Protein AF-A0A2W6AZF6-F1 (afdb_monomer_lite)

Sequence (238 aa):
MKPQWSPRSLLVWETLLLGLILVTILIFSVPASPWYSPYFFNAANMLGMSGRVIAVGTMALPLTLIIIAGHIDLSVESMLALAAITFGTRWHGGMNIWVAALFTLVVGGVGGLFNGAIITRIRLPSLVVTLGTYALFRGLAFLVLGDASVDLLNAPSSFTNIGAGNIGSSPIPQYLLLFGALALAFGLVLHRTSFGRYIYAIGSNEEACRYSGVRVNRILITLFVVAGIMSALAGLLE

pLDDT: mean 90.3, std 9.89, range [44.41, 98.56]

Structure (mmCIF, N/CA/C/O backbone):
data_AF-A0A2W6AZF6-F1
#
_entry.id   AF-A0A2W6AZF6-F1
#
loop_
_atom_site.group_PDB
_atom_site.id
_atom_site.type_symbol
_atom_site.label_atom_id
_atom_site.label_alt_id
_atom_site.label_comp_id
_atom_site.label_asym_id
_atom_site.label_entity_id
_atom_site.label_seq_id
_atom_site.pdbx_PDB_ins_code
_atom_site.Cartn_x
_atom_site.Cartn_y
_atom_site.Cartn_z
_atom_site.occupancy
_atom_site.B_iso_or_equiv
_atom_site.auth_seq_id
_atom_site.auth_comp_id
_atom_site.auth_asym_id
_atom_site.auth_atom_id
_atom_site.pdbx_PDB_model_num
ATOM 1 N N . MET A 1 1 ? -8.778 42.396 4.370 1.00 44.97 1 MET A N 1
ATOM 2 C CA . MET A 1 1 ? -7.483 41.940 4.924 1.00 44.97 1 MET A CA 1
ATOM 3 C C . MET A 1 1 ? -6.455 41.964 3.799 1.00 44.97 1 MET A C 1
ATOM 5 O O . MET A 1 1 ? -6.657 41.263 2.819 1.00 44.97 1 MET A O 1
ATOM 9 N N . LYS A 1 2 ? -5.431 42.826 3.867 1.00 44.41 2 LYS A N 1
ATOM 10 C CA . LYS A 1 2 ? -4.331 42.837 2.882 1.00 44.41 2 LYS A CA 1
ATOM 11 C C . LYS A 1 2 ? -3.275 41.808 3.317 1.00 44.41 2 LYS A C 1
ATOM 13 O O . LYS A 1 2 ? -2.962 41.799 4.508 1.00 44.41 2 LYS A O 1
ATOM 18 N N . PRO A 1 3 ? -2.728 40.969 2.421 1.00 50.91 3 PRO A N 1
ATOM 19 C CA . PRO A 1 3 ? -1.657 40.048 2.783 1.00 50.91 3 PRO A CA 1
ATOM 20 C C . PRO A 1 3 ? -0.399 40.863 3.108 1.00 50.91 3 PRO A C 1
ATOM 22 O O . PRO A 1 3 ? 0.136 41.573 2.258 1.00 50.91 3 PRO A O 1
ATOM 25 N N . GLN A 1 4 ? 0.030 40.819 4.368 1.00 56.19 4 GLN A N 1
ATOM 26 C CA . GLN A 1 4 ? 1.260 41.459 4.826 1.00 56.19 4 GLN A CA 1
ATOM 27 C C . GLN A 1 4 ? 2.413 40.483 4.588 1.00 56.19 4 GLN A C 1
ATOM 29 O O . GLN A 1 4 ? 2.655 39.578 5.385 1.00 56.19 4 GLN A O 1
ATOM 34 N N . TRP A 1 5 ? 3.105 40.640 3.463 1.00 56.53 5 TRP A N 1
ATOM 35 C CA . TRP A 1 5 ? 4.318 39.888 3.155 1.00 56.53 5 TRP A CA 1
ATOM 36 C C . TRP A 1 5 ? 5.438 40.368 4.083 1.00 56.53 5 TRP A C 1
ATOM 38 O O . TRP A 1 5 ? 6.127 41.344 3.798 1.00 56.53 5 TRP A O 1
ATOM 48 N N . SER A 1 6 ? 5.583 39.728 5.244 1.00 61.88 6 SER A N 1
ATOM 49 C CA . SER A 1 6 ? 6.735 39.964 6.118 1.00 61.88 6 SER A CA 1
ATOM 50 C C . SER A 1 6 ? 7.967 39.229 5.559 1.00 61.88 6 SER A C 1
ATOM 52 O O . SER A 1 6 ? 7.811 38.135 5.010 1.00 61.88 6 SER A O 1
ATOM 54 N N . PRO A 1 7 ? 9.201 39.741 5.726 1.00 59.31 7 PRO A N 1
ATOM 55 C CA . PRO A 1 7 ? 10.429 39.061 5.282 1.00 59.31 7 PRO A CA 1
ATOM 56 C C . PRO A 1 7 ? 10.624 37.653 5.876 1.00 59.31 7 PRO A C 1
ATOM 58 O O . PRO A 1 7 ? 11.379 36.851 5.339 1.00 59.31 7 PRO A O 1
ATOM 61 N N . ARG A 1 8 ? 9.904 37.319 6.960 1.00 58.88 8 ARG A N 1
ATOM 62 C CA . ARG A 1 8 ? 9.867 35.975 7.562 1.00 58.88 8 ARG A CA 1
ATOM 63 C C . ARG A 1 8 ? 9.072 34.952 6.733 1.00 58.88 8 ARG A C 1
ATOM 65 O O . ARG A 1 8 ? 9.196 33.762 6.986 1.00 58.88 8 ARG A O 1
ATOM 72 N N . SER A 1 9 ? 8.300 35.389 5.733 1.00 58.66 9 SER A N 1
ATOM 73 C CA . SER A 1 9 ? 7.548 34.509 4.817 1.00 58.66 9 SER A CA 1
ATOM 74 C C . SER A 1 9 ? 8.434 33.735 3.826 1.00 58.66 9 SER A C 1
ATOM 76 O O . SER A 1 9 ? 8.033 32.686 3.330 1.00 58.66 9 SER A O 1
ATOM 78 N N . LEU A 1 10 ? 9.667 34.198 3.586 1.00 56.81 10 LEU A N 1
ATOM 79 C CA . LEU A 1 10 ? 10.664 33.504 2.755 1.00 56.81 10 LEU A CA 1
ATOM 80 C C . LEU A 1 10 ? 11.466 32.433 3.523 1.00 56.81 10 LEU A C 1
ATOM 82 O O . LEU A 1 10 ? 12.254 31.712 2.924 1.00 56.81 10 LEU A O 1
ATOM 86 N N . LEU A 1 11 ? 11.27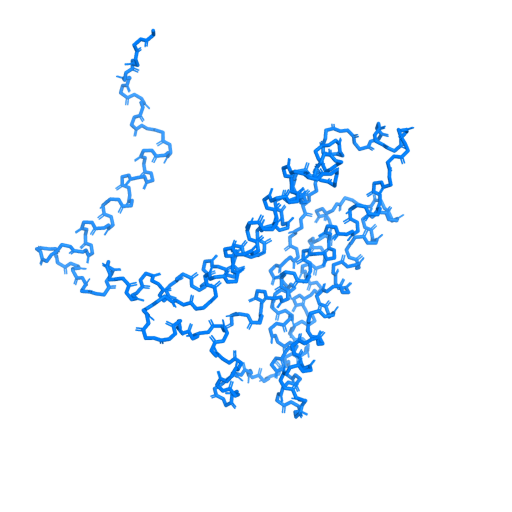1 32.332 4.843 1.00 64.94 11 LEU A N 1
ATOM 87 C CA . LEU A 1 11 ? 11.906 31.349 5.736 1.00 64.94 11 LEU A CA 1
ATOM 88 C C . LEU A 1 11 ? 10.926 30.245 6.167 1.00 64.94 11 LEU A C 1
ATOM 90 O O . LEU A 1 11 ? 11.147 29.556 7.161 1.00 64.94 11 LEU A O 1
ATOM 94 N N . VAL A 1 12 ? 9.821 30.093 5.440 1.00 79.06 12 VAL A N 1
ATOM 95 C CA . VAL A 1 12 ? 8.894 28.978 5.627 1.00 79.06 12 VAL A CA 1
ATOM 96 C C . VAL A 1 12 ? 9.448 27.790 4.844 1.00 79.06 12 VAL A C 1
ATOM 98 O O . VAL A 1 12 ? 9.939 27.948 3.729 1.00 79.06 12 VAL A O 1
ATOM 101 N N . TRP A 1 13 ? 9.378 26.586 5.410 1.00 78.38 13 TRP A N 1
ATOM 102 C CA . TRP A 1 13 ? 9.869 25.364 4.759 1.00 78.38 13 TRP A CA 1
ATOM 103 C C . TRP A 1 13 ? 9.357 25.201 3.318 1.00 78.38 13 TRP A C 1
ATOM 105 O O . TRP A 1 13 ? 10.090 24.750 2.446 1.00 78.38 13 TRP A O 1
ATOM 115 N N . GLU A 1 14 ? 8.134 25.649 3.047 1.00 85.19 14 GLU A N 1
ATOM 116 C CA . GLU A 1 14 ? 7.505 25.647 1.724 1.00 85.19 14 GLU A CA 1
ATOM 117 C C . GLU A 1 14 ? 8.246 26.529 0.709 1.00 85.19 14 GLU A C 1
ATOM 119 O O . GLU A 1 14 ? 8.505 26.094 -0.412 1.00 85.19 14 GLU A O 1
ATOM 124 N N . THR A 1 15 ? 8.633 27.752 1.089 1.00 85.81 15 THR A N 1
ATOM 125 C CA . THR A 1 15 ? 9.352 28.670 0.192 1.00 85.81 15 THR A CA 1
ATOM 126 C C . THR A 1 15 ? 10.783 28.204 -0.055 1.00 85.81 15 THR A C 1
ATOM 128 O O . THR A 1 15 ? 11.271 28.326 -1.179 1.00 85.81 15 THR A O 1
ATOM 131 N N . LEU A 1 16 ? 11.417 27.571 0.937 1.00 88.00 16 LEU A N 1
ATOM 132 C CA . LEU A 1 16 ? 12.716 26.912 0.769 1.00 88.00 16 LEU A CA 1
ATOM 133 C C . LEU A 1 16 ? 12.639 25.706 -0.177 1.00 88.00 16 LEU A C 1
ATOM 135 O O . LEU A 1 16 ? 13.493 25.572 -1.050 1.00 88.00 16 LEU A O 1
ATOM 139 N N . LEU A 1 17 ? 11.614 24.856 -0.053 1.00 89.12 17 LEU A N 1
ATOM 140 C CA . LEU A 1 17 ? 11.419 23.701 -0.938 1.00 89.12 17 LEU A CA 1
ATOM 141 C C . LEU A 1 17 ? 11.127 24.130 -2.378 1.00 89.12 17 LEU A C 1
ATOM 143 O O . LEU A 1 17 ? 11.725 23.594 -3.309 1.00 89.12 17 LEU A O 1
ATOM 147 N N . LEU A 1 18 ? 10.259 25.126 -2.570 1.00 89.81 18 LEU A N 1
ATOM 148 C CA . LEU A 1 18 ? 9.984 25.688 -3.894 1.00 89.81 18 LEU A CA 1
ATOM 149 C C . LEU A 1 18 ? 11.237 26.326 -4.501 1.00 89.81 18 LEU A C 1
ATOM 151 O O . LEU A 1 18 ? 11.518 26.117 -5.681 1.00 89.81 18 LEU A O 1
ATOM 155 N N . GLY A 1 19 ? 12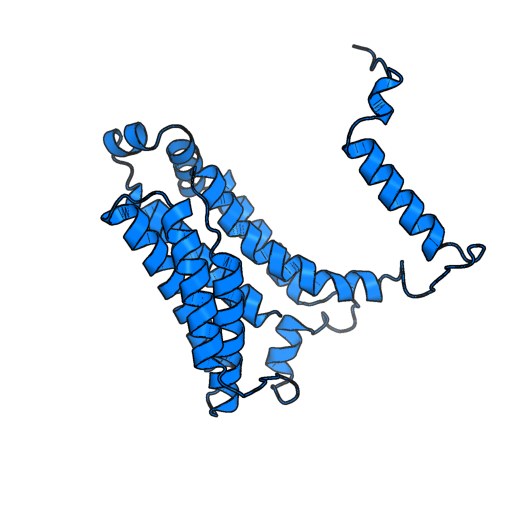.018 27.048 -3.693 1.00 91.62 19 GLY A N 1
ATOM 156 C CA . GLY A 1 19 ? 13.307 27.599 -4.102 1.00 91.62 19 GLY A CA 1
ATOM 157 C C . GLY A 1 19 ? 14.296 26.511 -4.521 1.00 91.62 19 GLY A C 1
ATOM 158 O O . GLY A 1 19 ? 14.899 26.613 -5.585 1.00 91.62 19 GLY A O 1
ATOM 159 N N . LEU A 1 20 ? 14.415 25.434 -3.740 1.00 90.88 20 LEU A N 1
ATOM 160 C CA . LEU A 1 20 ? 15.288 24.299 -4.047 1.00 90.88 20 LEU A CA 1
ATOM 161 C C . LEU A 1 20 ? 14.878 23.590 -5.345 1.00 90.88 20 LEU A C 1
ATOM 163 O O . LEU A 1 20 ? 15.734 23.288 -6.179 1.00 90.88 20 LEU A O 1
ATOM 167 N N . ILE A 1 21 ? 13.578 23.351 -5.540 1.00 90.88 21 ILE A N 1
ATOM 168 C CA . ILE A 1 21 ? 13.036 22.766 -6.774 1.00 90.88 21 ILE A CA 1
ATOM 169 C C . ILE A 1 21 ? 13.371 23.663 -7.967 1.00 90.88 21 ILE A C 1
ATOM 171 O O . ILE A 1 21 ? 13.899 23.177 -8.966 1.00 90.88 21 ILE A O 1
ATOM 175 N N . LEU A 1 22 ? 13.129 24.972 -7.851 1.00 91.50 22 LEU A N 1
ATOM 176 C CA . LEU A 1 22 ? 13.423 25.932 -8.913 1.00 91.50 22 LEU A CA 1
ATOM 177 C C . LEU A 1 22 ? 14.918 25.952 -9.252 1.00 91.50 22 LEU A C 1
ATOM 179 O O . LEU A 1 22 ? 15.279 25.875 -10.424 1.00 91.50 22 LEU A O 1
ATOM 183 N N . VAL A 1 23 ? 15.787 26.003 -8.240 1.00 92.75 23 VAL A N 1
ATOM 184 C CA . VAL A 1 23 ? 17.246 25.973 -8.415 1.00 92.75 23 VAL A CA 1
ATOM 185 C C . VAL A 1 23 ? 17.681 24.689 -9.115 1.00 92.75 23 VAL A C 1
ATOM 187 O O . VAL A 1 23 ? 18.482 24.743 -10.044 1.00 92.75 23 VAL A O 1
ATOM 190 N N . THR A 1 24 ? 17.110 23.547 -8.737 1.00 90.56 24 THR A N 1
ATOM 191 C CA . THR A 1 24 ? 17.428 22.256 -9.356 1.00 90.56 24 THR A CA 1
ATOM 192 C C . THR A 1 24 ? 16.994 22.243 -10.826 1.00 90.56 24 THR A C 1
ATOM 194 O O . THR A 1 24 ? 17.780 21.884 -11.700 1.00 90.56 24 THR A O 1
ATOM 197 N N . ILE A 1 25 ? 15.788 22.724 -11.139 1.00 90.12 25 ILE A N 1
ATOM 198 C CA . ILE A 1 25 ? 15.320 22.844 -12.528 1.00 90.12 25 ILE A CA 1
ATOM 199 C C . ILE A 1 25 ? 16.243 23.761 -13.338 1.00 90.12 25 ILE A C 1
ATOM 201 O O . ILE A 1 25 ? 16.638 23.392 -14.444 1.00 90.12 25 ILE A O 1
ATOM 205 N N . LEU A 1 26 ? 16.634 24.917 -12.798 1.00 90.94 26 LEU A N 1
ATOM 206 C CA . LEU A 1 26 ? 17.510 25.862 -13.493 1.00 90.94 26 LEU A CA 1
ATOM 207 C C . LEU A 1 26 ? 18.909 25.282 -13.745 1.00 90.94 26 LEU A C 1
ATOM 209 O O . LEU A 1 26 ? 19.430 25.416 -14.850 1.00 90.94 26 LEU A O 1
ATOM 213 N N . ILE A 1 27 ? 19.501 24.602 -12.760 1.00 93.62 27 ILE A N 1
ATOM 214 C CA . ILE A 1 27 ? 20.843 24.016 -12.882 1.00 93.62 27 ILE A CA 1
ATOM 215 C C . ILE A 1 27 ? 20.867 22.885 -13.913 1.00 93.62 27 ILE A C 1
ATOM 217 O O . ILE A 1 27 ? 21.813 22.805 -14.692 1.00 93.62 27 ILE A O 1
ATOM 221 N N . PHE A 1 28 ? 19.858 22.015 -13.946 1.00 91.31 28 PHE A N 1
ATOM 222 C CA . PHE A 1 28 ? 19.918 20.809 -14.778 1.00 91.31 28 PHE A CA 1
ATOM 223 C C . PHE A 1 28 ? 19.202 20.933 -16.133 1.00 91.31 28 PHE A C 1
ATOM 225 O O . PHE A 1 28 ? 19.480 20.137 -17.028 1.00 91.31 28 PHE A O 1
ATOM 232 N N . SER A 1 29 ? 18.328 21.930 -16.326 1.00 88.88 29 SER A N 1
ATOM 233 C CA . SER A 1 29 ? 17.508 22.060 -17.553 1.00 88.88 29 SER A CA 1
ATOM 234 C C . SER A 1 29 ? 17.926 23.201 -18.479 1.00 88.88 29 SER A C 1
ATOM 236 O O . SER A 1 29 ? 17.490 23.234 -19.627 1.00 88.88 29 SER A O 1
ATOM 238 N N . VAL A 1 30 ? 18.734 24.157 -18.009 1.00 90.44 30 VAL A N 1
ATOM 239 C CA . VAL A 1 30 ? 19.128 25.329 -18.808 1.00 90.44 30 VAL A CA 1
ATOM 240 C C . VAL A 1 30 ? 20.408 25.019 -19.594 1.00 90.44 30 VAL A C 1
ATOM 242 O O . VAL A 1 30 ? 21.418 24.724 -18.961 1.00 90.44 30 VAL A O 1
ATOM 245 N N . PRO A 1 31 ? 20.429 25.155 -20.938 1.00 89.12 31 PRO A N 1
ATOM 246 C CA . PRO A 1 31 ? 21.604 24.831 -21.762 1.00 89.12 31 PRO A CA 1
ATOM 247 C C . PRO A 1 31 ? 22.882 25.605 -21.412 1.00 89.12 31 PRO A C 1
ATOM 249 O O . PRO A 1 31 ? 23.980 25.138 -21.688 1.00 89.12 31 PRO A O 1
ATOM 252 N N . ALA A 1 32 ? 22.745 26.788 -20.806 1.00 88.31 32 ALA A N 1
ATOM 253 C CA . ALA A 1 32 ? 23.867 27.607 -20.348 1.00 88.31 32 ALA A CA 1
ATOM 254 C C . ALA A 1 32 ? 24.511 27.103 -19.039 1.00 88.31 32 ALA A C 1
ATOM 256 O O . ALA A 1 32 ? 25.547 27.624 -18.629 1.00 88.31 32 ALA A O 1
ATOM 257 N N . SER A 1 33 ? 23.901 26.128 -18.357 1.00 88.38 33 SER A N 1
ATOM 258 C CA . SER A 1 33 ? 24.441 25.555 -17.126 1.00 88.38 33 SER A CA 1
ATOM 259 C C . SER A 1 33 ? 25.527 24.510 -17.422 1.00 88.38 33 SER A C 1
ATOM 261 O O . SER A 1 33 ? 25.320 23.653 -18.283 1.00 88.38 33 SER A O 1
ATOM 263 N N . PRO A 1 34 ? 26.639 24.478 -16.659 1.00 86.88 34 PRO A N 1
ATOM 264 C CA . PRO A 1 34 ? 27.659 23.427 -16.764 1.00 86.88 34 PRO A CA 1
ATOM 265 C C . PRO A 1 34 ? 27.132 22.008 -16.498 1.00 86.88 34 PRO A C 1
ATOM 267 O O . PRO A 1 34 ? 27.764 21.033 -16.893 1.00 86.88 34 PRO A O 1
ATOM 270 N N . TRP A 1 35 ? 25.986 21.893 -15.821 1.00 91.19 35 TRP A N 1
ATOM 271 C CA . TRP A 1 35 ? 25.357 20.630 -15.416 1.00 91.19 35 TRP A CA 1
ATOM 272 C C . TRP A 1 35 ? 24.122 20.288 -16.258 1.00 91.19 35 TRP A C 1
ATOM 274 O O . TRP A 1 35 ? 23.299 19.466 -15.853 1.00 91.19 35 TRP A O 1
ATOM 284 N N . TYR A 1 36 ? 23.963 20.945 -17.410 1.00 91.12 36 TYR A N 1
ATOM 285 C CA . TYR A 1 36 ? 22.832 20.735 -18.303 1.00 91.12 36 TYR A CA 1
ATOM 286 C C . TYR A 1 36 ? 22.711 19.269 -18.739 1.00 91.12 36 TYR A C 1
ATOM 288 O O . TYR A 1 36 ? 23.655 18.675 -19.262 1.00 91.12 36 TYR A O 1
ATOM 296 N N . SER A 1 37 ? 21.513 18.705 -18.580 1.00 89.44 37 SER A N 1
ATOM 297 C CA . SER A 1 37 ? 21.156 17.391 -19.102 1.00 89.44 37 SER A CA 1
ATOM 298 C C . SER A 1 37 ? 19.867 17.483 -19.924 1.00 89.44 37 SER A C 1
ATOM 300 O O . SER A 1 37 ? 18.808 17.778 -19.361 1.00 89.44 37 SER A O 1
ATOM 302 N N . PRO A 1 38 ? 19.898 17.143 -21.230 1.00 85.44 38 PRO A N 1
ATOM 303 C CA . PRO A 1 38 ? 18.701 17.092 -22.077 1.00 85.44 38 PRO A CA 1
ATOM 304 C C . PRO A 1 38 ? 17.615 16.130 -21.569 1.00 85.44 38 PRO A C 1
ATOM 306 O O . PRO A 1 38 ? 16.459 16.216 -21.983 1.00 85.44 38 PRO A O 1
ATOM 309 N N . TYR A 1 39 ? 17.985 15.196 -20.688 1.00 86.12 39 TYR A N 1
ATOM 310 C CA . TYR A 1 39 ? 17.094 14.180 -20.138 1.00 86.12 39 TYR A CA 1
ATOM 311 C C . TYR A 1 39 ? 16.447 14.597 -18.812 1.00 86.12 39 TYR A C 1
ATOM 313 O O . TYR A 1 39 ? 15.469 13.973 -18.414 1.00 86.12 39 TYR A O 1
ATOM 321 N N . PHE A 1 40 ? 16.946 15.637 -18.128 1.00 87.50 40 PHE A N 1
ATOM 322 C CA . PHE A 1 40 ? 16.479 15.995 -16.783 1.00 87.50 40 PHE A CA 1
ATOM 323 C C . PHE A 1 40 ? 14.999 16.411 -16.776 1.00 87.50 40 PHE A C 1
ATOM 325 O O . PHE A 1 40 ? 14.165 15.696 -16.221 1.00 87.50 40 PHE A O 1
ATOM 332 N N . PHE A 1 41 ? 14.653 17.513 -17.453 1.00 85.88 41 PHE A N 1
ATOM 333 C CA . PHE A 1 41 ? 13.276 18.020 -17.554 1.00 85.88 41 PHE A CA 1
ATOM 334 C C . PHE A 1 41 ? 12.594 17.569 -18.852 1.00 85.88 41 PHE A C 1
ATOM 336 O O . PHE A 1 41 ? 11.946 18.340 -19.559 1.00 85.88 41 PHE A O 1
ATOM 343 N N . ASN A 1 42 ? 12.790 16.298 -19.197 1.00 87.94 42 ASN A N 1
ATOM 344 C CA . ASN A 1 42 ? 12.195 15.671 -20.366 1.00 87.94 42 ASN A CA 1
ATOM 345 C C . ASN A 1 42 ? 10.896 14.950 -19.976 1.00 87.94 42 ASN A C 1
ATOM 347 O O . ASN A 1 42 ? 10.876 14.203 -18.999 1.00 87.94 42 ASN A O 1
ATOM 351 N N . ALA A 1 43 ? 9.824 15.123 -20.756 1.00 84.75 43 ALA A N 1
ATOM 352 C CA . ALA A 1 43 ? 8.530 14.499 -20.474 1.00 84.75 43 ALA A CA 1
ATOM 353 C C . ALA A 1 43 ? 8.606 12.964 -20.383 1.00 84.75 43 ALA A C 1
ATOM 355 O O . ALA A 1 43 ? 7.995 12.385 -19.492 1.00 84.75 43 ALA A O 1
ATOM 356 N N . ALA A 1 44 ? 9.391 12.304 -21.240 1.00 81.94 44 ALA A N 1
ATOM 357 C CA . ALA A 1 44 ? 9.577 10.854 -21.187 1.00 81.94 44 ALA A CA 1
ATOM 358 C C . ALA A 1 44 ? 10.331 10.419 -19.920 1.00 81.94 44 ALA A C 1
ATOM 360 O O . ALA A 1 44 ? 9.986 9.401 -19.329 1.00 81.94 44 ALA A O 1
ATOM 361 N N . ASN A 1 45 ? 11.305 11.211 -19.458 1.00 84.56 45 ASN A N 1
ATOM 362 C CA . ASN A 1 45 ? 11.999 10.950 -18.195 1.00 84.56 45 ASN A CA 1
ATOM 363 C C . ASN A 1 45 ? 11.072 11.159 -16.986 1.00 84.56 45 ASN A C 1
ATOM 365 O O . ASN A 1 45 ? 11.018 10.312 -16.101 1.00 84.56 45 ASN A O 1
ATOM 369 N N . MET A 1 46 ? 10.288 12.242 -16.968 1.00 86.19 46 MET A N 1
ATOM 370 C CA . MET A 1 46 ? 9.316 12.517 -15.899 1.00 86.19 46 MET A CA 1
ATOM 371 C C . MET A 1 46 ? 8.235 11.439 -15.816 1.00 86.19 46 MET A C 1
ATOM 373 O O . MET A 1 46 ? 7.922 10.953 -14.730 1.00 86.19 46 MET A O 1
ATOM 377 N N . LEU A 1 47 ? 7.698 11.032 -16.967 1.00 85.38 47 LEU A N 1
ATOM 378 C CA . LEU A 1 47 ? 6.718 9.957 -17.045 1.00 85.38 47 LEU A CA 1
ATOM 379 C C . LEU A 1 47 ? 7.351 8.613 -16.672 1.00 85.38 47 LEU A C 1
ATOM 381 O O . LEU A 1 47 ? 6.759 7.890 -15.883 1.00 85.38 47 LEU A O 1
ATOM 385 N N . GLY A 1 48 ? 8.572 8.307 -17.112 1.00 79.56 48 GLY A N 1
ATOM 386 C CA . GLY A 1 48 ? 9.280 7.084 -16.716 1.00 79.56 48 GLY A CA 1
ATOM 387 C C . GLY A 1 48 ? 9.577 7.011 -15.213 1.00 79.56 48 GLY A C 1
ATOM 388 O O . GLY A 1 48 ? 9.374 5.972 -14.589 1.00 79.56 48 GLY A O 1
ATOM 389 N N . MET A 1 49 ? 9.987 8.125 -14.599 1.00 82.69 49 MET A N 1
ATOM 390 C CA . MET A 1 49 ? 10.236 8.209 -13.154 1.00 82.69 49 MET A CA 1
ATOM 391 C C . MET A 1 49 ? 8.959 8.113 -12.311 1.00 82.69 49 MET A C 1
ATOM 393 O O . MET A 1 49 ? 9.031 7.746 -11.135 1.00 82.69 49 MET A O 1
ATOM 397 N N . SER A 1 50 ? 7.794 8.413 -12.892 1.00 83.88 50 SER A N 1
ATOM 398 C CA . SER A 1 50 ? 6.522 8.392 -12.167 1.00 83.88 50 SER A CA 1
ATOM 399 C C . SER A 1 50 ? 6.130 6.997 -11.663 1.00 83.88 50 SER A C 1
ATOM 401 O O . SER A 1 50 ? 5.431 6.911 -10.657 1.00 83.88 50 SER A O 1
ATOM 403 N N . GLY A 1 51 ? 6.651 5.916 -12.259 1.00 79.56 51 GLY A N 1
ATOM 404 C CA . GLY A 1 51 ? 6.377 4.537 -11.831 1.00 79.56 51 GLY A CA 1
ATOM 405 C C . GLY A 1 51 ? 6.712 4.281 -10.359 1.00 79.56 51 GLY A C 1
ATOM 406 O O . GLY A 1 51 ? 5.846 3.862 -9.593 1.00 79.56 51 GLY A O 1
ATOM 407 N N . ARG A 1 52 ? 7.921 4.665 -9.922 1.00 80.25 52 ARG A N 1
ATOM 408 C CA . ARG A 1 52 ? 8.352 4.529 -8.514 1.00 80.25 52 ARG A CA 1
ATOM 409 C C . ARG A 1 52 ? 7.484 5.353 -7.564 1.00 80.25 52 ARG A C 1
ATOM 411 O O . ARG A 1 52 ? 7.124 4.917 -6.474 1.00 80.25 52 ARG A O 1
ATOM 418 N N . VAL A 1 53 ? 7.120 6.564 -7.989 1.00 86.88 53 VAL A N 1
ATOM 419 C CA . VAL A 1 53 ? 6.253 7.457 -7.205 1.00 86.88 53 VAL A CA 1
ATOM 420 C C . VAL A 1 53 ? 4.855 6.858 -7.058 1.00 86.88 53 VAL A C 1
ATOM 422 O O . VAL A 1 53 ? 4.228 7.002 -6.011 1.00 86.88 53 VAL A O 1
ATOM 425 N N . ILE A 1 54 ? 4.369 6.153 -8.075 1.00 88.56 54 ILE A N 1
ATOM 426 C CA . ILE A 1 54 ? 3.032 5.561 -8.094 1.00 88.56 54 ILE A CA 1
ATOM 427 C C . ILE A 1 54 ? 2.950 4.278 -7.278 1.00 88.56 54 ILE A C 1
ATOM 429 O O . ILE A 1 54 ? 1.917 4.062 -6.645 1.00 88.56 54 ILE A O 1
ATOM 433 N N . ALA A 1 55 ? 4.010 3.474 -7.200 1.00 88.44 55 ALA A N 1
ATOM 434 C CA . ALA A 1 55 ? 4.062 2.359 -6.254 1.00 88.44 55 ALA A CA 1
ATOM 435 C C . ALA A 1 55 ? 3.881 2.864 -4.810 1.00 88.44 55 ALA A C 1
ATOM 437 O O . ALA A 1 55 ? 2.990 2.412 -4.083 1.00 88.44 55 ALA A O 1
ATOM 438 N N . VAL A 1 56 ? 4.637 3.903 -4.433 1.00 92.19 56 VAL A N 1
ATOM 439 C CA . VAL A 1 56 ? 4.497 4.574 -3.130 1.00 92.19 56 VAL A CA 1
ATOM 440 C C . VAL A 1 56 ? 3.109 5.203 -2.970 1.00 92.19 56 VAL A C 1
ATOM 442 O O . VAL A 1 56 ? 2.460 5.024 -1.939 1.00 92.19 56 VAL A O 1
ATOM 445 N N . GLY A 1 57 ? 2.612 5.893 -3.997 1.00 94.06 57 GLY A N 1
ATOM 446 C CA . GLY A 1 57 ? 1.287 6.513 -3.999 1.00 94.06 57 GLY A CA 1
ATOM 447 C C . GLY A 1 57 ? 0.157 5.502 -3.801 1.00 94.06 57 GLY A C 1
ATOM 448 O O . GLY A 1 57 ? -0.774 5.761 -3.041 1.00 94.06 57 GLY A O 1
ATOM 449 N N . THR A 1 58 ? 0.248 4.331 -4.432 1.00 94.94 58 THR A N 1
ATOM 450 C CA . THR A 1 58 ? -0.753 3.256 -4.339 1.00 94.94 58 THR A CA 1
ATOM 451 C C . THR A 1 58 ? -0.855 2.722 -2.914 1.00 94.94 58 THR A C 1
ATOM 453 O O . THR A 1 58 ? -1.962 2.533 -2.411 1.00 94.94 58 THR A O 1
ATOM 456 N N . MET A 1 59 ? 0.277 2.559 -2.223 1.00 95.69 59 MET A N 1
ATOM 457 C CA . MET A 1 59 ? 0.296 2.205 -0.798 1.00 95.69 59 MET A CA 1
ATOM 458 C C . MET A 1 59 ? -0.211 3.342 0.097 1.00 95.69 59 MET A C 1
ATOM 460 O O . MET A 1 59 ? -0.867 3.090 1.108 1.00 95.69 59 MET A O 1
ATOM 464 N N . ALA A 1 60 ? 0.049 4.598 -0.272 1.00 96.50 60 ALA A N 1
ATOM 465 C CA . ALA A 1 60 ? -0.378 5.761 0.502 1.00 96.50 60 ALA A CA 1
ATOM 466 C C . ALA A 1 60 ? -1.908 5.948 0.529 1.00 96.50 60 ALA A C 1
ATOM 468 O O . ALA A 1 60 ? -2.437 6.490 1.504 1.00 96.50 60 ALA A O 1
ATOM 469 N N . LEU A 1 61 ? -2.638 5.481 -0.493 1.00 97.38 61 LEU A N 1
ATOM 470 C CA . LEU A 1 61 ? -4.104 5.573 -0.557 1.00 97.38 61 LEU A CA 1
ATOM 471 C C . LEU A 1 61 ? -4.799 4.926 0.662 1.00 97.38 61 LEU A C 1
ATOM 473 O O . LEU A 1 61 ? -5.499 5.637 1.391 1.00 97.38 61 LEU A O 1
ATOM 477 N N . PRO A 1 62 ? -4.614 3.624 0.958 1.00 97.50 62 PRO A N 1
ATOM 478 C CA . PRO A 1 62 ? -5.165 3.024 2.170 1.00 97.50 62 PRO A CA 1
ATOM 479 C C . PRO A 1 62 ? -4.470 3.501 3.445 1.00 97.50 62 PRO A C 1
ATOM 481 O O . PRO A 1 62 ? -5.138 3.615 4.473 1.00 97.50 62 PRO A O 1
ATOM 484 N N . LEU A 1 63 ? -3.175 3.836 3.396 1.00 97.44 63 LEU A N 1
ATOM 485 C CA . LEU A 1 63 ? -2.456 4.362 4.560 1.00 97.44 63 LEU A CA 1
ATOM 486 C C . LEU A 1 63 ? -3.099 5.654 5.081 1.00 97.44 63 LEU A C 1
ATOM 488 O O . LEU A 1 63 ? -3.247 5.836 6.285 1.00 97.44 63 LEU A O 1
ATOM 492 N N . THR A 1 64 ? -3.563 6.515 4.173 1.00 97.44 64 THR A N 1
ATOM 493 C CA . THR A 1 64 ? -4.296 7.740 4.514 1.00 97.44 64 THR A CA 1
ATOM 494 C C . THR A 1 64 ? -5.551 7.418 5.325 1.00 97.44 64 THR A C 1
ATOM 496 O O . THR A 1 64 ? -5.806 8.048 6.347 1.00 97.44 64 THR A O 1
ATOM 499 N N . LEU A 1 65 ? -6.315 6.400 4.920 1.00 97.88 65 LEU A N 1
ATOM 500 C CA . LEU A 1 65 ? -7.509 5.968 5.652 1.00 97.88 65 LEU A CA 1
ATOM 501 C C . LEU A 1 65 ? -7.167 5.417 7.042 1.00 97.88 65 LEU A C 1
ATOM 503 O O . LEU A 1 65 ? -7.874 5.715 8.002 1.00 97.88 65 LEU A O 1
ATOM 507 N N . ILE A 1 66 ? -6.086 4.639 7.153 1.00 97.94 66 ILE A N 1
ATOM 508 C CA . ILE A 1 66 ? -5.588 4.093 8.426 1.00 97.94 66 ILE A CA 1
ATOM 509 C C . ILE A 1 66 ? -5.193 5.227 9.383 1.00 97.94 66 ILE A C 1
ATOM 511 O O . ILE A 1 66 ? -5.603 5.210 10.545 1.00 97.94 66 ILE A O 1
ATOM 515 N N . ILE A 1 67 ? -4.485 6.242 8.880 1.00 97.75 67 ILE A N 1
ATOM 516 C CA . ILE A 1 67 ? -4.069 7.418 9.656 1.00 97.75 67 ILE A CA 1
ATOM 517 C C . ILE A 1 67 ? -5.279 8.231 10.114 1.00 97.75 67 ILE A C 1
ATOM 519 O O . ILE A 1 67 ? -5.346 8.614 11.281 1.00 97.75 67 ILE A O 1
ATOM 523 N N . ILE A 1 68 ? -6.268 8.451 9.241 1.00 97.75 68 ILE A N 1
ATOM 524 C CA . ILE A 1 68 ? -7.510 9.140 9.625 1.00 97.75 68 ILE A CA 1
ATOM 525 C C . ILE A 1 68 ? -8.231 8.372 10.739 1.00 97.75 68 ILE A C 1
ATOM 527 O O . ILE A 1 68 ? -8.782 8.998 11.635 1.00 97.75 68 ILE A O 1
ATOM 531 N N . ALA A 1 69 ? -8.192 7.036 10.727 1.00 97.25 69 ALA A N 1
ATOM 532 C CA . ALA A 1 69 ? -8.741 6.194 11.793 1.00 97.25 69 ALA A CA 1
ATOM 533 C C . ALA A 1 69 ? -7.889 6.171 13.084 1.00 97.25 69 ALA A C 1
ATOM 535 O O . ALA A 1 69 ? -8.194 5.400 13.993 1.00 97.25 69 ALA A O 1
ATOM 536 N N . GLY A 1 70 ? -6.821 6.968 13.184 1.00 96.25 70 GLY A N 1
ATOM 537 C CA . GLY A 1 70 ? -5.961 7.051 14.371 1.00 96.25 70 GLY A CA 1
ATOM 538 C C . GLY A 1 70 ? -4.952 5.907 14.508 1.00 96.25 70 GLY A C 1
ATOM 539 O O . GLY A 1 70 ? -4.455 5.656 15.602 1.00 96.25 70 GLY A O 1
ATOM 540 N N . HIS A 1 71 ? -4.666 5.191 13.420 1.00 97.06 71 HIS A N 1
ATOM 541 C CA . HIS A 1 71 ? -3.763 4.043 13.401 1.00 97.06 71 HIS A CA 1
ATOM 542 C C . HIS A 1 71 ? -2.579 4.292 12.451 1.00 97.06 71 HIS A C 1
ATOM 544 O O . HIS A 1 71 ? -2.591 5.199 11.624 1.00 97.06 71 HIS A O 1
ATOM 550 N N . ILE A 1 72 ? -1.532 3.478 12.569 1.00 96.44 72 ILE A N 1
ATOM 551 C CA . ILE A 1 72 ? -0.338 3.509 11.707 1.00 96.44 72 ILE A CA 1
ATOM 552 C C . ILE A 1 72 ? -0.023 2.088 11.240 1.00 96.44 72 ILE A C 1
ATOM 554 O O . ILE A 1 72 ? -0.110 1.157 12.048 1.00 96.44 72 ILE A O 1
ATOM 558 N N . ASP A 1 73 ? 0.369 1.948 9.969 1.00 97.19 73 ASP A N 1
ATOM 559 C CA . ASP A 1 73 ? 0.895 0.710 9.388 1.00 97.19 73 ASP A CA 1
ATOM 560 C C . ASP A 1 73 ? 2.279 0.915 8.761 1.00 97.19 73 ASP A C 1
ATOM 562 O O . ASP A 1 73 ? 2.407 1.440 7.658 1.00 97.19 73 ASP A O 1
ATOM 566 N N . LEU A 1 74 ? 3.327 0.489 9.467 1.00 95.19 74 LEU A N 1
ATOM 567 C CA . LEU A 1 74 ? 4.703 0.517 8.954 1.00 95.19 74 LEU A CA 1
ATOM 568 C C . LEU A 1 74 ? 5.036 -0.678 8.051 1.00 95.19 74 LEU A C 1
ATOM 570 O O . LEU A 1 74 ? 6.039 -0.661 7.341 1.00 95.19 74 LEU A O 1
ATOM 574 N N . SER A 1 75 ? 4.215 -1.727 8.063 1.00 96.62 75 SER A N 1
ATOM 575 C CA . SER A 1 75 ? 4.531 -2.993 7.400 1.00 96.62 75 SER A CA 1
ATOM 576 C C . SER A 1 75 ? 4.279 -2.982 5.890 1.00 96.62 75 SER A C 1
ATOM 578 O O . SER A 1 75 ? 4.719 -3.897 5.194 1.00 96.62 75 SER A O 1
ATOM 580 N N . VAL A 1 76 ? 3.632 -1.938 5.362 1.00 96.31 76 VAL A N 1
ATOM 581 C CA . VAL A 1 76 ? 3.261 -1.811 3.942 1.00 96.31 76 VAL A CA 1
ATOM 582 C C . VAL A 1 76 ? 4.442 -1.963 2.977 1.00 96.31 76 VAL A C 1
ATOM 584 O O . VAL A 1 76 ? 4.282 -2.593 1.935 1.00 96.31 76 VAL A O 1
ATOM 587 N N . GLU A 1 77 ? 5.631 -1.462 3.331 1.00 94.56 77 GLU A N 1
ATOM 588 C CA . GLU A 1 77 ? 6.837 -1.593 2.495 1.00 94.56 77 GLU A CA 1
ATOM 589 C C . GLU A 1 77 ? 7.376 -3.026 2.517 1.00 94.56 77 GLU A C 1
ATOM 591 O O . GLU A 1 77 ? 7.621 -3.627 1.475 1.00 94.56 77 GLU A O 1
ATOM 596 N N . SER A 1 78 ? 7.476 -3.625 3.704 1.00 96.25 78 SER A N 1
ATOM 597 C CA . SER A 1 78 ? 7.913 -5.016 3.831 1.00 96.25 78 SER A CA 1
ATOM 598 C C . SER A 1 78 ? 6.937 -6.001 3.172 1.00 96.25 78 SER A C 1
ATOM 600 O O . SER A 1 78 ? 7.361 -7.034 2.656 1.00 96.25 78 SER A O 1
ATOM 602 N N . MET A 1 79 ? 5.640 -5.668 3.145 1.00 97.62 79 MET A N 1
ATOM 603 C CA . MET A 1 79 ? 4.613 -6.432 2.441 1.00 97.62 79 MET A CA 1
ATOM 604 C C . MET A 1 79 ? 4.749 -6.289 0.923 1.00 97.62 79 MET A C 1
ATOM 606 O O . MET A 1 79 ? 4.616 -7.288 0.224 1.00 97.62 79 MET A O 1
ATOM 610 N N . LEU A 1 80 ? 5.065 -5.091 0.414 1.00 95.94 80 LEU A N 1
ATOM 611 C CA . LEU A 1 80 ? 5.411 -4.888 -0.997 1.00 95.94 80 LEU A CA 1
ATOM 612 C C . LEU A 1 80 ? 6.593 -5.779 -1.395 1.00 95.94 80 LEU A C 1
ATOM 614 O O . LEU A 1 80 ? 6.498 -6.513 -2.377 1.00 95.94 80 LEU A O 1
ATOM 618 N N . ALA A 1 81 ? 7.670 -5.780 -0.604 1.00 94.81 81 ALA A N 1
ATOM 619 C CA . ALA A 1 81 ? 8.850 -6.598 -0.882 1.00 94.81 81 ALA A CA 1
ATOM 620 C C . ALA A 1 81 ? 8.527 -8.104 -0.877 1.00 94.81 81 ALA A C 1
ATOM 622 O O . ALA A 1 81 ? 8.904 -8.831 -1.799 1.00 94.81 81 ALA A O 1
ATOM 623 N N . LEU A 1 82 ? 7.783 -8.573 0.132 1.00 96.25 82 LEU A N 1
ATOM 624 C CA . LEU A 1 82 ? 7.324 -9.962 0.205 1.00 96.25 82 LEU A CA 1
ATOM 625 C C . LEU A 1 82 ? 6.443 -10.329 -0.994 1.00 96.25 82 LEU A C 1
ATOM 627 O O . LEU A 1 82 ? 6.586 -11.420 -1.547 1.00 96.25 82 LEU A O 1
ATOM 631 N N . ALA A 1 83 ? 5.548 -9.433 -1.405 1.00 95.50 83 ALA A N 1
ATOM 632 C CA . ALA A 1 83 ? 4.657 -9.640 -2.535 1.00 95.50 83 ALA A CA 1
ATOM 633 C C . ALA A 1 83 ? 5.422 -9.754 -3.860 1.00 95.50 83 ALA A C 1
ATOM 635 O O . ALA A 1 83 ? 5.208 -10.725 -4.588 1.00 95.50 83 ALA A O 1
ATOM 636 N N . ALA A 1 84 ? 6.349 -8.833 -4.135 1.00 93.25 84 ALA A N 1
ATOM 637 C CA . ALA A 1 84 ? 7.178 -8.841 -5.342 1.00 93.25 84 ALA A CA 1
ATOM 638 C C . ALA A 1 84 ? 8.001 -10.138 -5.452 1.00 93.25 84 ALA A C 1
ATOM 640 O O . ALA A 1 84 ? 7.969 -10.834 -6.469 1.00 93.25 84 ALA A O 1
ATOM 641 N N . ILE A 1 85 ? 8.662 -10.535 -4.360 1.00 94.06 85 ILE A N 1
ATOM 642 C CA . ILE A 1 85 ? 9.459 -11.768 -4.300 1.00 94.06 85 ILE A CA 1
ATOM 643 C C . ILE A 1 85 ? 8.576 -13.012 -4.441 1.00 94.06 85 ILE A C 1
ATOM 645 O O . ILE A 1 85 ? 8.909 -13.947 -5.171 1.00 94.06 85 ILE A O 1
ATOM 649 N N . THR A 1 86 ? 7.426 -13.044 -3.769 1.00 94.38 86 THR A N 1
ATOM 650 C CA . THR A 1 86 ? 6.497 -14.176 -3.872 1.00 94.38 86 THR A CA 1
ATOM 651 C C . THR A 1 86 ? 5.961 -14.308 -5.294 1.00 94.38 86 THR A C 1
ATOM 653 O O . THR A 1 86 ? 5.936 -15.410 -5.838 1.00 94.38 86 THR A O 1
ATOM 656 N N . PHE A 1 87 ? 5.592 -13.195 -5.925 1.00 94.38 87 PHE A N 1
ATOM 657 C CA . PHE A 1 87 ? 5.141 -13.173 -7.311 1.00 94.38 87 PHE A CA 1
ATOM 658 C C . PHE A 1 87 ? 6.206 -13.734 -8.253 1.00 94.38 87 PHE A C 1
ATOM 660 O O . PHE A 1 87 ? 5.952 -14.708 -8.967 1.00 94.38 87 PHE A O 1
ATOM 667 N N . GLY A 1 88 ? 7.412 -13.166 -8.195 1.00 92.12 88 GLY A N 1
ATOM 668 C CA . GLY A 1 88 ? 8.523 -13.583 -9.033 1.00 92.12 88 GLY A CA 1
ATOM 669 C C . GLY A 1 88 ? 8.850 -15.065 -8.852 1.00 92.12 88 GLY A C 1
ATOM 670 O O . GLY A 1 88 ? 8.927 -15.810 -9.829 1.00 92.12 88 GLY A O 1
ATOM 671 N N . THR A 1 89 ? 9.016 -15.520 -7.608 1.00 92.44 89 THR A N 1
ATOM 672 C CA . THR A 1 89 ? 9.388 -16.917 -7.327 1.00 92.44 89 THR A CA 1
ATOM 673 C C . THR A 1 89 ? 8.303 -17.909 -7.745 1.00 92.44 89 THR A C 1
ATOM 675 O O . THR A 1 89 ? 8.623 -19.023 -8.156 1.00 92.44 89 THR A O 1
ATOM 678 N N . ARG A 1 90 ? 7.012 -17.552 -7.661 1.00 93.44 90 ARG A N 1
ATOM 679 C CA . ARG A 1 90 ? 5.926 -18.410 -8.166 1.00 93.44 90 ARG A CA 1
ATOM 680 C C . ARG A 1 90 ? 5.897 -18.464 -9.690 1.00 93.44 90 ARG A C 1
ATOM 682 O O . ARG A 1 90 ? 5.719 -19.554 -10.230 1.00 93.44 90 ARG A O 1
ATOM 689 N N . TRP A 1 91 ? 6.112 -17.337 -10.366 1.00 92.06 91 TRP A N 1
ATOM 690 C CA . TRP A 1 91 ? 6.213 -17.293 -11.827 1.00 92.06 91 TRP A CA 1
ATOM 691 C C . TRP A 1 91 ? 7.379 -18.149 -12.340 1.00 92.06 91 TRP A C 1
ATOM 693 O O . TRP A 1 91 ? 7.172 -19.035 -13.167 1.00 92.06 91 TRP A O 1
ATOM 703 N N . HIS A 1 92 ? 8.583 -17.970 -11.785 1.00 90.06 92 HIS A N 1
ATOM 704 C CA . HIS A 1 92 ? 9.757 -18.788 -12.135 1.00 90.06 92 HIS A CA 1
ATOM 705 C C . HIS A 1 92 ? 9.588 -20.268 -11.779 1.00 90.06 92 HIS A C 1
ATOM 707 O O . HIS A 1 92 ? 10.120 -21.132 -12.468 1.00 90.06 92 HIS A O 1
ATOM 713 N N . GLY A 1 93 ? 8.781 -20.579 -10.762 1.00 89.38 93 GLY A N 1
ATOM 714 C CA . GLY A 1 93 ? 8.358 -21.945 -10.443 1.00 89.38 93 GLY A CA 1
ATOM 715 C C . GLY A 1 93 ? 7.399 -22.579 -11.463 1.00 89.38 93 GLY A C 1
ATOM 716 O O . GLY A 1 93 ? 6.899 -23.674 -11.212 1.00 89.38 93 GLY A O 1
ATOM 717 N N . GLY A 1 94 ? 7.107 -21.908 -12.583 1.00 90.12 94 GLY A N 1
ATOM 718 C CA . GLY A 1 94 ? 6.260 -22.406 -13.671 1.00 90.12 94 GLY A CA 1
ATOM 719 C C . GLY A 1 94 ? 4.763 -22.136 -13.493 1.00 90.12 94 GLY A C 1
ATOM 720 O O . GLY A 1 94 ? 3.954 -22.592 -14.303 1.00 90.12 94 GLY A O 1
ATOM 721 N N . MET A 1 95 ? 4.361 -21.403 -12.450 1.00 93.62 95 MET A N 1
ATOM 722 C CA . MET A 1 95 ? 2.965 -21.002 -12.269 1.00 93.62 95 MET A CA 1
ATOM 723 C C . MET A 1 95 ? 2.560 -20.004 -13.357 1.00 93.62 95 MET A C 1
ATOM 725 O O . MET A 1 95 ? 3.352 -19.153 -13.729 1.00 93.62 95 MET A O 1
ATOM 729 N N . ASN A 1 96 ? 1.318 -20.046 -13.847 1.00 94.31 96 ASN A N 1
ATOM 730 C CA . ASN A 1 96 ? 0.825 -19.028 -14.781 1.00 94.31 96 ASN A CA 1
ATOM 731 C C . ASN A 1 96 ? 0.902 -17.616 -14.159 1.00 94.31 96 ASN A C 1
ATOM 733 O O . ASN A 1 96 ? 0.515 -17.440 -13.006 1.00 94.31 96 ASN A O 1
ATOM 737 N N . ILE A 1 97 ? 1.330 -16.607 -14.928 1.00 92.00 97 ILE A N 1
ATOM 738 C CA . ILE A 1 97 ? 1.600 -15.254 -14.413 1.00 92.00 97 ILE A CA 1
ATOM 739 C C . ILE A 1 97 ? 0.378 -14.585 -13.770 1.00 92.00 97 ILE A C 1
ATOM 741 O O . ILE A 1 97 ? 0.499 -13.940 -12.734 1.00 92.00 97 ILE A O 1
ATOM 745 N N . TRP A 1 98 ? -0.821 -14.789 -14.318 1.00 93.44 98 TRP A N 1
ATOM 746 C CA . TRP A 1 98 ? -2.051 -14.218 -13.763 1.00 93.44 98 TRP A CA 1
ATOM 747 C C . TRP A 1 98 ? -2.457 -14.911 -12.464 1.00 93.44 98 TRP A C 1
ATOM 749 O O . TRP A 1 98 ? -2.948 -14.272 -11.536 1.00 93.44 98 TRP A O 1
ATOM 759 N N . VAL A 1 99 ? -2.208 -16.220 -12.382 1.00 95.44 99 VAL A N 1
ATOM 760 C CA . VAL A 1 99 ? -2.434 -17.007 -11.166 1.00 95.44 99 VAL A CA 1
ATOM 761 C C . VAL A 1 99 ? -1.428 -16.609 -10.089 1.00 95.44 99 VAL A C 1
ATOM 763 O O . VAL A 1 99 ? -1.822 -16.426 -8.940 1.00 95.44 99 VAL A O 1
ATOM 766 N N . ALA A 1 100 ? -0.162 -16.393 -10.457 1.00 94.88 100 ALA A N 1
ATOM 767 C CA . ALA A 1 100 ? 0.865 -15.884 -9.555 1.00 94.88 100 ALA A CA 1
ATOM 768 C C . ALA A 1 100 ? 0.510 -14.480 -9.036 1.00 94.88 100 ALA A C 1
ATOM 770 O O . ALA A 1 100 ? 0.603 -14.235 -7.837 1.00 94.88 100 ALA A O 1
ATOM 771 N N . ALA A 1 101 ? 0.026 -13.583 -9.901 1.00 94.94 101 ALA A N 1
ATOM 772 C CA . ALA A 1 101 ? -0.424 -12.251 -9.500 1.00 94.94 101 ALA A CA 1
ATOM 773 C C . ALA A 1 101 ? -1.595 -12.319 -8.507 1.00 94.94 101 ALA A C 1
ATOM 775 O O . ALA A 1 101 ? -1.553 -11.688 -7.451 1.00 94.94 101 ALA A O 1
ATOM 776 N N . LEU A 1 102 ? -2.618 -13.133 -8.796 1.00 96.69 102 LEU A N 1
ATOM 777 C CA . LEU A 1 102 ? -3.749 -13.325 -7.886 1.00 96.69 102 LEU A CA 1
ATOM 778 C C . LEU A 1 102 ? -3.307 -13.929 -6.547 1.00 96.69 102 LEU A C 1
ATOM 780 O O . LEU A 1 102 ? -3.744 -13.471 -5.492 1.00 96.69 102 LEU A O 1
ATOM 784 N N . PHE A 1 103 ? -2.422 -14.926 -6.582 1.00 96.88 103 PHE A N 1
ATOM 785 C CA . PHE A 1 103 ? -1.842 -15.534 -5.387 1.00 96.88 103 PHE A CA 1
ATOM 786 C C . PHE A 1 103 ? -1.131 -14.488 -4.522 1.00 96.88 103 PHE A C 1
ATOM 788 O O . PHE A 1 103 ? -1.368 -14.416 -3.317 1.00 96.88 103 PHE A O 1
ATOM 795 N N . THR A 1 104 ? -0.333 -13.618 -5.133 1.00 96.31 104 THR A N 1
ATOM 796 C CA . THR A 1 104 ? 0.360 -12.530 -4.438 1.00 96.31 104 THR A CA 1
ATOM 797 C C . THR A 1 104 ? -0.602 -11.521 -3.809 1.00 96.31 104 THR A C 1
ATOM 799 O O . THR A 1 104 ? -0.395 -11.117 -2.663 1.00 96.31 104 THR A O 1
ATOM 802 N N . LEU A 1 105 ? -1.697 -11.158 -4.485 1.00 97.88 105 LEU A N 1
ATOM 803 C CA . LEU A 1 105 ? -2.733 -10.301 -3.891 1.00 97.88 105 LEU A CA 1
ATOM 804 C C . LEU A 1 105 ? -3.387 -10.957 -2.666 1.00 97.88 105 LEU A C 1
ATOM 806 O O . LEU A 1 105 ? -3.667 -10.276 -1.676 1.00 97.88 105 LEU A O 1
ATOM 810 N N . VAL A 1 106 ? -3.597 -12.277 -2.703 1.00 98.19 106 VAL A N 1
ATOM 811 C CA . VAL A 1 106 ? -4.098 -13.040 -1.550 1.00 98.19 106 VAL A CA 1
ATOM 812 C C . VAL A 1 106 ? -3.089 -13.018 -0.403 1.00 98.19 106 VAL A C 1
ATOM 814 O O . VAL A 1 106 ? -3.495 -12.780 0.732 1.00 98.19 106 VAL A O 1
ATOM 817 N N . VAL A 1 107 ? -1.791 -13.191 -0.672 1.00 97.88 107 VAL A N 1
ATOM 818 C CA . VAL A 1 107 ? -0.735 -13.074 0.353 1.00 97.88 107 VAL A CA 1
ATOM 819 C C . VAL A 1 107 ? -0.763 -11.691 1.011 1.00 97.88 107 VAL A C 1
ATOM 821 O O . VAL A 1 107 ? -0.772 -11.606 2.240 1.00 97.88 107 VAL A O 1
ATOM 824 N N . GLY A 1 108 ? -0.889 -10.623 0.217 1.00 98.12 108 GLY A N 1
ATOM 825 C CA . GLY A 1 108 ? -1.072 -9.259 0.720 1.00 98.12 108 GLY A CA 1
ATOM 826 C C . GLY A 1 108 ? -2.295 -9.114 1.623 1.00 98.12 108 GLY A C 1
ATOM 827 O O . GLY A 1 108 ? -2.199 -8.616 2.747 1.00 98.12 108 GLY A O 1
ATOM 828 N N . GLY A 1 109 ? -3.449 -9.609 1.172 1.00 98.44 109 GLY A N 1
ATOM 829 C CA . GLY A 1 109 ? -4.685 -9.590 1.954 1.00 98.44 109 GLY A CA 1
ATOM 830 C C . GLY A 1 109 ? -4.599 -10.392 3.255 1.00 98.44 109 GLY A C 1
ATOM 831 O O . GLY A 1 109 ? -5.116 -9.945 4.278 1.00 98.44 109 GLY A O 1
ATOM 832 N N . VAL A 1 110 ? -3.911 -11.538 3.251 1.00 98.38 110 VAL A N 1
ATOM 833 C CA . VAL A 1 110 ? -3.666 -12.355 4.451 1.00 98.38 110 VAL A CA 1
ATOM 834 C C . VAL A 1 110 ? -2.741 -11.633 5.427 1.00 98.38 110 VAL A C 1
ATOM 836 O O . VAL A 1 110 ? -3.028 -11.618 6.624 1.00 98.38 110 VAL A O 1
ATOM 839 N N . GLY A 1 111 ? -1.678 -10.989 4.945 1.00 98.00 111 GLY A N 1
ATOM 840 C CA . GLY A 1 111 ? -0.797 -10.178 5.787 1.00 98.00 111 GLY A CA 1
ATOM 841 C C . GLY A 1 111 ? -1.524 -8.993 6.428 1.00 98.00 111 GLY A C 1
ATOM 842 O O . GLY A 1 111 ? -1.413 -8.763 7.633 1.00 98.00 111 GLY A O 1
ATOM 843 N N . GLY A 1 112 ? -2.363 -8.303 5.656 1.00 97.81 112 GLY A N 1
ATOM 844 C CA . GLY A 1 112 ? -3.238 -7.252 6.174 1.00 97.81 112 GLY A CA 1
ATOM 845 C C . GLY A 1 112 ? -4.262 -7.773 7.189 1.00 97.81 112 GLY A C 1
ATOM 846 O O . GLY A 1 112 ? -4.473 -7.168 8.241 1.00 97.81 112 GLY A O 1
ATOM 847 N N . LEU A 1 113 ? -4.860 -8.940 6.931 1.00 98.38 113 LEU A N 1
ATOM 848 C CA . LEU A 1 113 ? -5.768 -9.599 7.871 1.00 98.38 113 LEU A CA 1
ATOM 849 C C . LEU A 1 113 ? -5.056 -9.957 9.177 1.00 98.38 113 LEU A C 1
ATOM 851 O O . LEU A 1 113 ? -5.634 -9.768 10.244 1.00 98.38 113 LEU A O 1
ATOM 855 N N . PHE A 1 114 ? -3.822 -10.454 9.101 1.00 98.00 114 PHE A N 1
ATOM 856 C CA . PHE A 1 114 ? -3.004 -10.789 10.262 1.00 98.00 114 PHE A CA 1
ATOM 857 C C . PHE A 1 114 ? -2.789 -9.561 11.157 1.00 98.00 114 PHE A C 1
ATOM 859 O O . PHE A 1 114 ? -3.122 -9.607 12.344 1.00 98.00 114 PHE A O 1
ATOM 866 N N . ASN A 1 115 ? -2.369 -8.433 10.576 1.00 97.62 115 ASN A N 1
ATOM 867 C CA . ASN A 1 115 ? -2.215 -7.168 11.301 1.00 97.62 115 ASN A CA 1
ATOM 868 C C . ASN A 1 115 ? -3.536 -6.696 11.909 1.00 97.62 115 ASN A C 1
ATOM 870 O O . ASN A 1 115 ? -3.631 -6.482 13.120 1.00 97.62 115 ASN A O 1
ATOM 874 N N . GLY A 1 116 ? -4.584 -6.591 11.088 1.00 96.88 116 GLY A N 1
ATOM 875 C CA . GLY A 1 116 ? -5.896 -6.130 11.532 1.00 96.88 116 GLY A CA 1
ATOM 876 C C . GLY A 1 116 ? -6.494 -7.014 12.629 1.00 96.88 116 GLY A C 1
ATOM 877 O O . GLY A 1 116 ? -7.109 -6.510 13.570 1.00 96.88 116 GLY A O 1
ATOM 878 N N . ALA A 1 117 ? -6.300 -8.332 12.557 1.00 97.19 117 ALA A N 1
ATOM 879 C CA . ALA A 1 117 ? -6.788 -9.271 13.560 1.00 97.19 117 ALA A CA 1
ATOM 880 C C . ALA A 1 117 ? -6.047 -9.122 14.893 1.00 97.19 117 ALA A C 1
ATOM 882 O O . ALA A 1 117 ? -6.703 -9.084 15.934 1.00 97.19 117 ALA A O 1
ATOM 883 N N . ILE A 1 118 ? -4.717 -8.998 14.878 1.00 97.19 118 ILE A N 1
ATOM 884 C CA . ILE A 1 118 ? -3.926 -8.791 16.099 1.00 97.19 118 ILE A CA 1
ATOM 885 C C . ILE A 1 118 ? -4.325 -7.474 16.764 1.00 97.19 118 ILE A C 1
ATOM 887 O O . ILE A 1 118 ? -4.661 -7.458 17.948 1.00 97.19 118 ILE A O 1
ATOM 891 N N . ILE A 1 119 ? -4.372 -6.390 15.993 1.00 96.50 119 ILE A N 1
ATOM 892 C CA . ILE A 1 119 ? -4.700 -5.054 16.502 1.00 96.50 119 ILE A CA 1
ATOM 893 C C . ILE A 1 119 ? -6.093 -5.046 17.134 1.00 96.50 119 ILE A C 1
ATOM 895 O O . ILE A 1 119 ? -6.270 -4.587 18.257 1.00 96.50 119 ILE A O 1
ATOM 899 N N . THR A 1 120 ? -7.093 -5.615 16.460 1.00 94.88 120 THR A N 1
ATOM 900 C CA . THR A 1 120 ? -8.488 -5.516 16.921 1.00 94.88 120 THR A CA 1
ATOM 901 C C . THR A 1 120 ? -8.892 -6.559 17.962 1.00 94.88 120 THR A C 1
ATOM 903 O O . THR A 1 120 ? -9.757 -6.275 18.795 1.00 94.88 120 THR A O 1
ATOM 906 N N . ARG A 1 121 ? -8.316 -7.769 17.931 1.00 93.06 121 ARG A N 1
ATOM 907 C CA . ARG A 1 121 ? -8.667 -8.851 18.871 1.00 93.06 121 ARG A CA 1
ATOM 908 C C . ARG A 1 121 ? -7.776 -8.867 20.102 1.00 93.06 121 ARG A C 1
ATOM 910 O O . ARG A 1 121 ? -8.291 -9.053 21.198 1.00 93.06 121 ARG A O 1
ATOM 917 N N . ILE A 1 122 ? -6.471 -8.662 19.923 1.00 92.88 122 ILE A N 1
ATOM 918 C CA . ILE A 1 122 ? -5.493 -8.646 21.022 1.00 92.88 122 ILE A CA 1
ATOM 919 C C . ILE A 1 122 ? -5.394 -7.237 21.634 1.00 92.88 122 ILE A C 1
ATOM 921 O O . ILE A 1 122 ? -4.904 -7.087 22.747 1.00 92.88 122 ILE A O 1
ATOM 925 N N . ARG A 1 123 ? -5.943 -6.210 20.959 1.00 89.69 123 ARG A N 1
ATOM 926 C CA . ARG A 1 123 ? -5.974 -4.806 21.420 1.00 89.69 123 ARG A CA 1
ATOM 927 C C . ARG A 1 123 ? -4.576 -4.228 21.651 1.00 89.69 123 ARG A C 1
ATOM 929 O O . ARG A 1 123 ? -4.365 -3.427 22.557 1.00 89.69 123 ARG A O 1
ATOM 936 N N . LEU A 1 124 ? -3.621 -4.649 20.823 1.00 93.06 124 LEU A N 1
ATOM 937 C CA . LEU A 1 124 ? -2.269 -4.101 20.828 1.00 93.06 124 LEU A CA 1
ATOM 938 C C . LEU A 1 124 ? -2.210 -2.810 19.997 1.00 93.06 124 LEU A C 1
ATOM 940 O O . LEU A 1 124 ? -2.875 -2.732 18.960 1.00 93.06 124 LEU A O 1
ATOM 944 N N . PRO A 1 125 ? -1.383 -1.821 20.391 1.00 94.81 125 PRO A N 1
ATOM 945 C CA . PRO A 1 125 ? -1.159 -0.625 19.585 1.00 94.81 125 PRO A CA 1
ATOM 946 C C . PRO A 1 125 ? -0.658 -0.976 18.179 1.00 94.81 125 PRO A C 1
ATOM 948 O O . PRO A 1 125 ? 0.283 -1.761 18.028 1.00 94.81 125 PRO A O 1
ATOM 951 N N . SER A 1 126 ? -1.239 -0.363 17.142 1.00 95.94 126 SER A N 1
ATOM 952 C CA . SER A 1 126 ? -0.931 -0.720 15.749 1.00 95.94 126 SER A CA 1
ATOM 953 C C . SER A 1 126 ? 0.525 -0.490 15.368 1.00 95.94 126 SER A C 1
ATOM 955 O O . SER A 1 126 ? 1.077 -1.262 14.592 1.00 95.94 126 SER A O 1
ATOM 957 N N . LEU A 1 127 ? 1.169 0.530 15.940 1.00 96.38 127 LEU A N 1
ATOM 958 C CA . LEU A 1 127 ? 2.579 0.823 15.700 1.00 96.38 127 LEU A CA 1
ATOM 959 C C . LEU A 1 127 ? 3.475 -0.354 16.113 1.00 96.38 127 LEU A C 1
ATOM 961 O O . LEU A 1 127 ? 4.362 -0.738 15.361 1.00 96.38 127 LEU A O 1
ATOM 965 N N . VAL A 1 128 ? 3.216 -0.958 17.279 1.00 96.81 128 VAL A N 1
ATOM 966 C CA . VAL A 1 128 ? 4.009 -2.086 17.796 1.00 96.81 128 VAL A CA 1
ATOM 967 C C . VAL A 1 128 ? 3.794 -3.326 16.936 1.00 96.81 128 VAL A C 1
ATOM 969 O O . VAL A 1 128 ? 4.758 -3.988 16.554 1.00 96.81 128 VAL A O 1
ATOM 972 N N . VAL A 1 129 ? 2.536 -3.617 16.591 1.00 97.50 129 VAL A N 1
ATOM 973 C CA . VAL A 1 129 ? 2.196 -4.757 15.728 1.00 97.50 129 VAL A CA 1
ATOM 974 C C . VAL A 1 129 ? 2.857 -4.599 14.366 1.00 97.50 129 VAL A C 1
ATOM 976 O O . VAL A 1 129 ? 3.543 -5.509 13.916 1.00 97.50 129 VAL A O 1
ATOM 979 N N . THR A 1 130 ? 2.705 -3.434 13.739 1.00 97.31 130 THR A N 1
ATOM 980 C CA . THR A 1 130 ? 3.153 -3.212 12.360 1.00 97.31 130 THR A CA 1
ATOM 981 C C . THR A 1 130 ? 4.666 -3.058 12.248 1.00 97.31 130 THR A C 1
ATOM 983 O O . THR A 1 130 ? 5.233 -3.447 11.233 1.00 97.31 130 THR A O 1
ATOM 986 N N . LEU A 1 131 ? 5.347 -2.598 13.302 1.00 96.94 131 LEU A N 1
ATOM 987 C CA . LEU A 1 131 ? 6.807 -2.661 13.403 1.00 96.94 131 LEU A CA 1
ATOM 988 C C . LEU A 1 131 ? 7.307 -4.108 13.548 1.00 96.94 131 LEU A C 1
ATOM 990 O O . LEU A 1 131 ? 8.286 -4.497 12.914 1.00 96.94 131 LEU A O 1
ATOM 994 N N . GLY A 1 132 ? 6.622 -4.930 14.348 1.00 97.50 132 GLY A N 1
ATOM 995 C CA . GLY A 1 132 ? 6.939 -6.354 14.467 1.00 97.50 132 GLY A CA 1
ATOM 996 C C . GLY A 1 132 ? 6.721 -7.098 13.150 1.00 97.50 132 GLY A C 1
ATOM 997 O O . GLY A 1 132 ? 7.582 -7.856 12.701 1.00 97.50 132 GLY A O 1
ATOM 998 N N . THR A 1 133 ? 5.598 -6.837 12.480 1.00 97.19 133 THR A N 1
ATOM 999 C CA . THR A 1 133 ? 5.311 -7.457 11.187 1.00 97.19 133 THR A CA 1
ATOM 1000 C C . THR A 1 133 ? 6.154 -6.892 10.057 1.00 97.19 133 THR A C 1
ATOM 1002 O O . THR A 1 133 ? 6.396 -7.612 9.099 1.00 97.19 133 THR A O 1
ATOM 1005 N N . TYR A 1 134 ? 6.659 -5.661 10.178 1.00 97.19 134 TYR A N 1
ATOM 1006 C CA . TYR A 1 134 ? 7.654 -5.126 9.252 1.00 97.19 134 TYR A CA 1
ATOM 1007 C C . TYR A 1 134 ? 8.884 -6.039 9.188 1.00 97.19 134 TYR A C 1
ATOM 1009 O O . TYR A 1 134 ? 9.269 -6.504 8.114 1.00 97.19 134 TYR A O 1
ATOM 1017 N N . ALA A 1 135 ? 9.448 -6.386 10.351 1.00 97.25 135 ALA A N 1
ATOM 1018 C CA . ALA A 1 135 ? 10.567 -7.322 10.430 1.00 97.25 135 ALA A CA 1
ATOM 1019 C C . ALA A 1 135 ? 10.176 -8.737 9.967 1.00 97.25 135 ALA A C 1
ATOM 1021 O O . ALA A 1 135 ? 10.940 -9.377 9.245 1.00 97.25 135 ALA A O 1
ATOM 1022 N N . LEU A 1 136 ? 8.980 -9.215 10.334 1.00 97.69 136 LEU A N 1
ATOM 1023 C CA . LEU A 1 136 ? 8.484 -10.536 9.934 1.00 97.69 136 LEU A CA 1
ATOM 1024 C C . LEU A 1 136 ? 8.347 -10.670 8.415 1.00 97.69 136 LEU A C 1
ATOM 1026 O O . LEU A 1 136 ? 8.892 -11.606 7.838 1.00 97.69 136 LEU A O 1
ATOM 1030 N N . PHE A 1 137 ? 7.623 -9.761 7.760 1.00 97.69 137 PHE A N 1
ATOM 1031 C CA . PHE A 1 137 ? 7.379 -9.823 6.319 1.00 97.69 137 PHE A CA 1
ATOM 1032 C C . PHE A 1 137 ? 8.675 -9.640 5.539 1.00 97.69 137 PHE A C 1
ATOM 1034 O O . PHE A 1 137 ? 8.901 -10.360 4.570 1.00 97.69 137 PHE A O 1
ATOM 1041 N N . ARG A 1 138 ? 9.572 -8.764 6.010 1.00 95.62 138 ARG A N 1
ATOM 1042 C CA . ARG A 1 138 ? 10.911 -8.619 5.431 1.00 95.62 138 ARG A CA 1
ATOM 1043 C C . ARG A 1 138 ? 11.728 -9.906 5.567 1.00 95.62 138 ARG A C 1
ATOM 1045 O O . ARG A 1 138 ? 12.346 -10.336 4.599 1.00 95.62 138 ARG A O 1
ATOM 1052 N N . GLY A 1 139 ? 11.699 -10.547 6.735 1.00 96.19 139 GLY A N 1
ATOM 1053 C CA . GLY A 1 139 ? 12.356 -11.835 6.968 1.00 96.19 139 GLY A CA 1
ATOM 1054 C C . GLY A 1 139 ? 11.788 -12.950 6.089 1.00 96.19 139 GLY A C 1
ATOM 1055 O O . GLY A 1 139 ? 12.546 -13.688 5.466 1.00 96.19 139 GLY A O 1
ATOM 1056 N N . LEU A 1 140 ? 10.460 -13.034 5.967 1.00 96.38 140 LEU A N 1
ATOM 1057 C CA . LEU A 1 140 ? 9.794 -13.969 5.058 1.00 96.38 140 LEU A CA 1
ATOM 1058 C C . LEU A 1 140 ? 10.190 -13.716 3.603 1.00 96.38 140 LEU A C 1
ATOM 1060 O O . LEU A 1 140 ? 10.414 -14.671 2.870 1.00 96.38 140 LEU A O 1
ATOM 1064 N N . ALA A 1 141 ? 10.321 -12.454 3.194 1.00 94.69 141 ALA A N 1
ATOM 1065 C CA . ALA A 1 141 ? 10.752 -12.107 1.848 1.00 94.69 141 ALA A CA 1
ATOM 1066 C C . ALA A 1 141 ? 12.159 -12.658 1.564 1.00 94.69 141 ALA A C 1
ATOM 1068 O O . ALA A 1 141 ? 12.359 -13.312 0.544 1.00 94.69 141 ALA A O 1
ATOM 1069 N N . PHE A 1 142 ? 13.102 -12.501 2.500 1.00 93.69 142 PHE A N 1
ATOM 1070 C CA . PHE A 1 142 ? 14.437 -13.096 2.380 1.00 93.69 142 PHE A CA 1
ATOM 1071 C C . PHE A 1 142 ? 14.408 -14.628 2.345 1.00 93.69 142 PHE A C 1
ATOM 1073 O O . PHE A 1 142 ? 15.109 -15.230 1.538 1.00 93.69 142 PHE A O 1
ATOM 1080 N N . LEU A 1 143 ? 13.571 -15.268 3.167 1.00 93.75 143 LEU A N 1
ATOM 1081 C CA . LEU A 1 143 ? 13.437 -16.729 3.173 1.00 93.75 143 LEU A CA 1
ATOM 1082 C C . LEU A 1 143 ? 12.841 -17.274 1.869 1.00 93.75 143 LEU A C 1
ATOM 1084 O O . LEU A 1 143 ? 13.256 -18.332 1.407 1.00 93.75 143 LEU A O 1
ATOM 1088 N N . VAL A 1 144 ? 11.863 -16.575 1.286 1.00 92.50 144 VAL A N 1
ATOM 1089 C CA . VAL A 1 144 ? 11.231 -16.979 0.020 1.00 92.50 144 VAL A CA 1
ATOM 1090 C C . VAL A 1 144 ? 12.175 -16.756 -1.159 1.00 92.50 144 VAL A C 1
ATOM 1092 O O . VAL A 1 144 ? 12.178 -17.572 -2.079 1.00 92.50 144 VAL A O 1
ATOM 1095 N N . LEU A 1 145 ? 12.961 -15.677 -1.137 1.00 92.12 145 LEU A N 1
ATOM 1096 C CA . LEU A 1 145 ? 13.942 -15.381 -2.178 1.00 92.12 145 LEU A CA 1
ATOM 1097 C C . LEU A 1 145 ? 15.122 -16.365 -2.150 1.00 92.12 145 LEU A C 1
ATOM 1099 O O . LEU A 1 145 ? 15.565 -16.827 -3.202 1.00 92.12 145 LEU A O 1
ATOM 1103 N N . GLY A 1 146 ? 15.611 -16.703 -0.953 1.00 88.06 146 GLY A N 1
ATOM 1104 C CA . GLY A 1 146 ? 16.834 -17.486 -0.782 1.00 88.06 146 GLY A CA 1
ATOM 1105 C C . GLY A 1 146 ? 18.034 -16.788 -1.427 1.00 88.06 146 GLY A C 1
ATOM 1106 O O . GLY A 1 146 ? 18.170 -15.569 -1.335 1.00 88.06 146 GLY A O 1
ATOM 1107 N N . ASP A 1 147 ? 18.871 -17.562 -2.117 1.00 80.44 147 ASP A N 1
ATOM 1108 C CA . ASP A 1 147 ? 20.053 -17.058 -2.834 1.00 80.44 147 ASP A CA 1
ATOM 1109 C C . ASP A 1 147 ? 19.749 -16.637 -4.285 1.00 80.44 147 ASP A C 1
ATOM 1111 O O . ASP A 1 147 ? 20.651 -16.269 -5.041 1.00 80.44 147 ASP A O 1
ATOM 1115 N N . ALA A 1 148 ? 18.486 -16.722 -4.712 1.00 74.56 148 ALA A N 1
ATOM 1116 C CA . ALA A 1 148 ? 18.089 -16.413 -6.077 1.00 74.56 148 ALA A CA 1
ATOM 1117 C C . ALA A 1 148 ? 17.832 -14.911 -6.261 1.00 74.56 148 ALA A C 1
ATOM 1119 O O . ALA A 1 148 ? 17.349 -14.226 -5.367 1.00 74.56 148 ALA A O 1
ATOM 1120 N N . SER A 1 149 ? 18.077 -14.396 -7.463 1.00 79.00 149 SER A N 1
ATOM 1121 C CA . SER A 1 149 ? 17.502 -13.127 -7.915 1.00 79.00 149 SER A CA 1
ATOM 1122 C C . SER A 1 149 ? 16.377 -13.428 -8.889 1.00 79.00 149 SER A C 1
A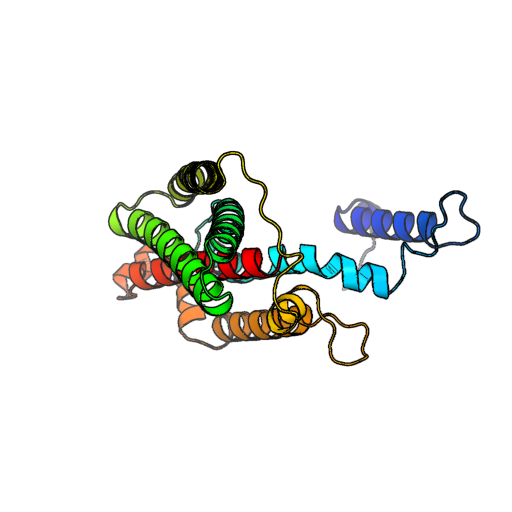TOM 1124 O O . SER A 1 149 ? 16.558 -14.243 -9.795 1.00 79.00 149 SER A O 1
ATOM 1126 N N . VAL A 1 150 ? 15.235 -12.767 -8.725 1.00 79.19 150 VAL A N 1
ATOM 1127 C CA . VAL A 1 150 ? 14.089 -12.983 -9.602 1.00 79.19 150 VAL A CA 1
ATOM 1128 C C . VAL A 1 150 ? 13.806 -11.738 -10.418 1.00 79.19 150 VAL A C 1
ATOM 1130 O O . VAL A 1 150 ? 13.646 -10.655 -9.863 1.00 79.19 150 VAL A O 1
ATOM 1133 N N . ASP A 1 151 ? 13.726 -11.916 -11.732 1.00 80.50 151 ASP A N 1
ATOM 1134 C CA . ASP A 1 151 ? 13.387 -10.869 -12.682 1.00 80.50 151 ASP A CA 1
ATOM 1135 C C . ASP A 1 151 ? 12.174 -11.253 -13.543 1.00 80.50 151 ASP A C 1
ATOM 1137 O O . ASP A 1 151 ? 11.747 -12.413 -13.591 1.00 80.50 151 ASP A O 1
ATOM 1141 N N . LEU A 1 152 ? 11.613 -10.253 -14.221 1.00 77.00 152 LEU A N 1
ATOM 1142 C CA . LEU A 1 152 ? 10.481 -10.404 -15.132 1.00 77.00 152 LEU A CA 1
ATOM 1143 C C . LEU A 1 152 ? 10.884 -10.199 -16.603 1.00 77.00 152 LEU A C 1
ATOM 1145 O O . LEU A 1 152 ? 10.012 -9.922 -17.426 1.00 77.00 152 LEU A O 1
ATOM 1149 N N . LEU A 1 153 ? 12.167 -10.345 -16.972 1.00 74.56 153 LEU A N 1
ATOM 1150 C CA . LEU A 1 153 ? 12.620 -10.079 -18.350 1.00 74.56 153 LEU A CA 1
ATOM 1151 C C . LEU A 1 153 ? 11.918 -10.975 -19.382 1.00 74.56 153 LEU A C 1
ATOM 1153 O O . LEU A 1 153 ? 11.645 -10.533 -20.494 1.00 74.56 153 LEU A O 1
ATOM 1157 N N . ASN A 1 154 ? 11.587 -12.212 -19.001 1.00 78.75 154 ASN A N 1
ATOM 1158 C CA . ASN A 1 154 ? 10.908 -13.188 -19.862 1.00 78.75 154 ASN A CA 1
ATOM 1159 C C . ASN A 1 154 ? 9.386 -13.257 -19.633 1.00 78.75 154 ASN A C 1
ATOM 1161 O O . ASN A 1 154 ? 8.729 -14.196 -20.090 1.00 78.75 154 ASN A O 1
ATOM 1165 N N . ALA A 1 155 ? 8.810 -12.315 -18.883 1.00 82.00 155 ALA A N 1
ATOM 1166 C CA . ALA A 1 155 ? 7.376 -12.303 -18.631 1.00 82.00 155 ALA A CA 1
ATOM 1167 C C . ALA A 1 155 ? 6.588 -11.908 -19.900 1.00 82.00 155 ALA A C 1
ATOM 1169 O O . ALA A 1 155 ? 7.053 -11.085 -20.693 1.00 82.00 155 ALA A O 1
ATOM 1170 N N . PRO A 1 156 ? 5.373 -12.455 -20.104 1.00 83.31 156 PRO A N 1
ATOM 1171 C CA . PRO A 1 156 ? 4.522 -12.083 -21.228 1.00 83.31 156 PRO A CA 1
ATOM 1172 C C . PRO A 1 156 ? 4.290 -10.571 -21.307 1.00 83.31 156 PRO A C 1
ATOM 1174 O O . PRO A 1 156 ? 3.919 -9.942 -20.312 1.00 83.31 156 PRO A O 1
ATOM 1177 N N . SER A 1 157 ? 4.409 -10.007 -22.513 1.00 81.94 157 SER A N 1
ATOM 1178 C CA . SER A 1 157 ? 4.197 -8.573 -22.763 1.00 81.94 157 SER A CA 1
ATOM 1179 C C . SER A 1 157 ? 2.812 -8.090 -22.330 1.00 81.94 157 SER A C 1
ATOM 1181 O O . SER A 1 157 ? 2.655 -6.960 -21.885 1.00 81.94 157 SER A O 1
ATOM 1183 N N . SER A 1 158 ? 1.801 -8.964 -22.371 1.00 83.38 158 SER A N 1
ATOM 1184 C CA . SER A 1 158 ? 0.455 -8.674 -21.864 1.00 83.38 158 SER A CA 1
ATOM 1185 C C . SER A 1 158 ? 0.422 -8.301 -20.378 1.00 83.38 158 SER A C 1
ATOM 1187 O O . SER A 1 158 ? -0.471 -7.570 -19.964 1.00 83.38 158 SER A O 1
ATOM 1189 N N . PHE A 1 159 ? 1.360 -8.817 -19.579 1.00 84.50 159 PHE A N 1
ATOM 1190 C CA . PHE A 1 159 ? 1.467 -8.517 -18.153 1.00 84.50 159 PHE A CA 1
ATOM 1191 C C . PHE A 1 159 ? 2.430 -7.356 -17.904 1.00 84.50 159 PHE A C 1
ATOM 1193 O O . PHE A 1 159 ? 2.078 -6.408 -17.208 1.00 84.50 159 PHE A O 1
ATOM 1200 N N . THR A 1 160 ? 3.617 -7.379 -18.520 1.00 82.19 160 THR A N 1
ATOM 1201 C CA . THR A 1 160 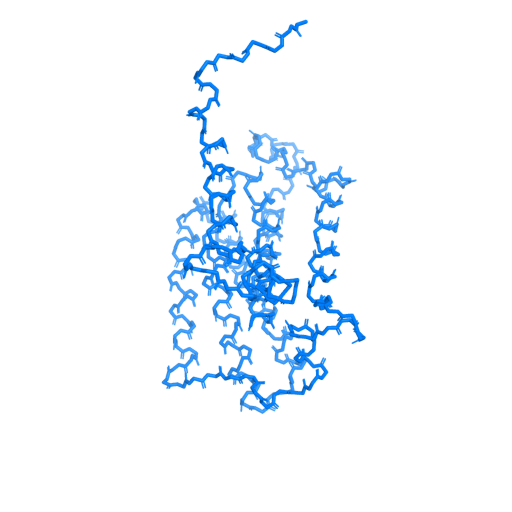? 4.618 -6.317 -18.324 1.00 82.19 160 THR A CA 1
ATOM 1202 C C . THR A 1 160 ? 4.133 -4.963 -18.836 1.00 82.19 160 THR A C 1
ATOM 1204 O O . THR A 1 160 ? 4.473 -3.938 -18.253 1.00 82.19 160 THR A O 1
ATOM 1207 N N . ASN A 1 161 ? 3.242 -4.932 -19.833 1.00 82.06 161 ASN A N 1
ATOM 1208 C CA . ASN A 1 161 ? 2.609 -3.693 -20.285 1.00 82.06 161 ASN A CA 1
ATOM 1209 C C . ASN A 1 161 ? 1.717 -3.032 -19.216 1.00 82.06 161 ASN A C 1
ATOM 1211 O O . ASN A 1 161 ? 1.505 -1.825 -19.273 1.00 82.06 161 ASN A O 1
ATOM 1215 N N . ILE A 1 162 ? 1.221 -3.770 -18.217 1.00 78.56 162 ILE A N 1
ATOM 1216 C CA . ILE A 1 162 ? 0.423 -3.182 -17.129 1.00 78.56 162 ILE A CA 1
ATOM 1217 C C . ILE A 1 162 ? 1.313 -2.331 -16.207 1.00 78.56 162 ILE A C 1
ATOM 1219 O O . ILE A 1 162 ? 0.903 -1.240 -15.810 1.00 78.56 162 ILE A O 1
ATOM 1223 N N . GLY A 1 163 ? 2.521 -2.815 -15.892 1.00 73.38 163 GLY A N 1
ATOM 1224 C CA . GLY A 1 163 ? 3.478 -2.146 -14.998 1.00 73.38 163 GLY A CA 1
ATOM 1225 C C . GLY A 1 163 ? 4.470 -1.210 -15.699 1.00 73.38 163 GLY A C 1
ATOM 1226 O O . GLY A 1 163 ? 4.918 -0.239 -15.104 1.00 73.38 163 GLY A O 1
ATOM 1227 N N . ALA A 1 164 ? 4.781 -1.446 -16.975 1.00 73.62 164 ALA A N 1
ATOM 1228 C CA . ALA A 1 164 ? 5.796 -0.690 -17.722 1.00 73.62 164 ALA A CA 1
ATOM 1229 C C . ALA A 1 164 ? 5.343 -0.232 -19.120 1.00 73.62 164 ALA A C 1
ATOM 1231 O O . ALA A 1 164 ? 6.092 0.446 -19.824 1.00 73.62 164 ALA A O 1
ATOM 1232 N N . GLY A 1 165 ? 4.136 -0.605 -19.549 1.00 80.38 165 GLY A N 1
ATOM 1233 C CA . GLY A 1 165 ? 3.618 -0.267 -20.870 1.00 80.38 165 GLY A CA 1
ATOM 1234 C C . GLY A 1 165 ? 3.014 1.128 -20.935 1.00 80.38 165 GLY A C 1
ATOM 1235 O O . GLY A 1 165 ? 2.613 1.726 -19.935 1.00 80.38 165 GLY A O 1
ATOM 1236 N N . ASN A 1 166 ? 2.913 1.621 -22.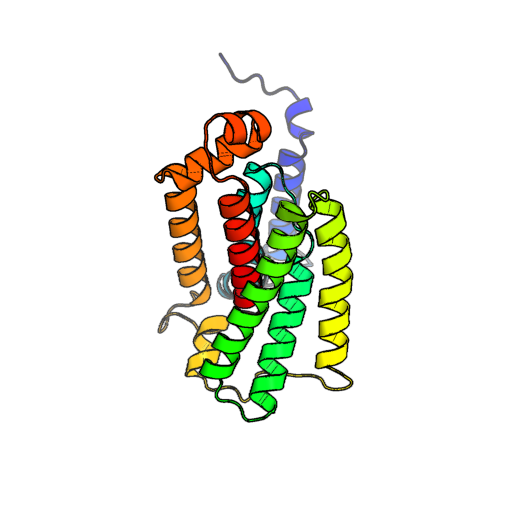164 1.00 83.62 166 ASN A N 1
ATOM 1237 C CA . ASN A 1 166 ? 2.313 2.903 -22.491 1.00 83.62 166 ASN A CA 1
ATOM 1238 C C . ASN A 1 166 ? 0.921 2.728 -23.107 1.00 83.62 166 ASN A C 1
ATOM 1240 O O . ASN A 1 166 ? 0.602 1.697 -23.701 1.00 83.62 166 ASN A O 1
ATOM 1244 N N . ILE A 1 167 ? 0.089 3.763 -23.002 1.00 82.12 167 ILE A N 1
ATOM 1245 C CA . ILE A 1 167 ? -1.257 3.760 -23.583 1.00 82.12 167 ILE A CA 1
ATOM 1246 C C . ILE A 1 167 ? -1.158 3.936 -25.102 1.00 82.12 167 ILE A C 1
ATOM 1248 O O . ILE A 1 167 ? -1.019 5.053 -25.607 1.00 82.12 167 ILE A O 1
ATOM 1252 N N . GLY A 1 168 ? -1.265 2.835 -25.846 1.00 80.19 168 GLY A N 1
ATOM 1253 C CA . GLY A 1 168 ? -1.173 2.856 -27.307 1.00 80.19 168 GLY A CA 1
ATOM 1254 C C . GLY A 1 168 ? 0.158 3.459 -27.767 1.00 80.19 168 GLY A C 1
ATOM 1255 O O . GLY A 1 168 ? 1.219 2.963 -27.406 1.00 80.19 168 GLY A O 1
ATOM 1256 N N . SER A 1 169 ? 0.102 4.543 -28.547 1.00 77.19 169 SER A N 1
ATOM 1257 C CA . SER A 1 169 ? 1.282 5.299 -29.000 1.00 77.19 169 SER A CA 1
ATOM 1258 C C . SER A 1 169 ? 1.614 6.523 -28.134 1.00 77.19 169 SER A C 1
ATOM 1260 O O . SER A 1 169 ? 2.514 7.289 -28.475 1.00 77.19 169 SER A O 1
ATOM 1262 N N . SER A 1 170 ? 0.862 6.766 -27.058 1.00 80.25 170 SER A N 1
ATOM 1263 C CA . SER A 1 170 ? 1.085 7.898 -26.153 1.00 80.25 170 SER A CA 1
ATOM 1264 C C . SER A 1 170 ? 2.308 7.647 -25.267 1.00 80.25 170 SER A C 1
ATOM 1266 O O . SER A 1 170 ? 2.539 6.505 -24.892 1.00 80.25 170 SER A O 1
ATOM 1268 N N . PRO A 1 171 ? 3.067 8.672 -24.845 1.00 77.75 171 PRO A N 1
ATOM 1269 C CA . PRO A 1 171 ? 4.137 8.501 -23.861 1.00 77.75 171 PRO A CA 1
ATOM 1270 C C . PRO A 1 171 ? 3.619 8.265 -22.433 1.00 77.75 171 PRO A C 1
ATOM 1272 O O . PRO A 1 171 ? 4.432 8.163 -21.524 1.00 77.75 171 PRO A O 1
ATOM 1275 N N . ILE A 1 172 ? 2.297 8.244 -22.214 1.00 83.56 172 ILE A N 1
ATOM 1276 C CA . ILE A 1 172 ? 1.680 8.104 -20.891 1.00 83.56 172 ILE A CA 1
ATOM 1277 C C . ILE A 1 172 ? 1.694 6.628 -20.460 1.00 83.56 172 ILE A C 1
ATOM 1279 O O . ILE A 1 172 ? 1.045 5.805 -21.118 1.00 83.56 172 ILE A O 1
ATOM 1283 N N . PRO A 1 173 ? 2.348 6.301 -19.332 1.00 85.62 173 PRO A N 1
ATOM 1284 C CA . PRO A 1 173 ? 2.341 4.952 -18.793 1.00 85.62 173 PRO A CA 1
ATOM 1285 C C . PRO A 1 173 ? 0.958 4.488 -18.330 1.00 85.62 173 PRO A C 1
ATOM 1287 O O . PRO A 1 173 ? 0.184 5.251 -17.745 1.00 85.62 173 PRO A O 1
ATOM 1290 N N . GLN A 1 174 ? 0.650 3.210 -18.533 1.00 85.31 174 GLN A N 1
ATOM 1291 C CA . GLN A 1 174 ? -0.651 2.626 -18.202 1.00 85.31 174 GLN A CA 1
ATOM 1292 C C . GLN A 1 174 ? -0.934 2.617 -16.689 1.00 85.31 174 GLN A C 1
ATOM 1294 O O . GLN A 1 174 ? -2.082 2.803 -16.272 1.00 85.31 174 GLN A O 1
ATOM 1299 N N . TYR A 1 175 ? 0.100 2.484 -15.854 1.00 86.44 175 TYR A N 1
ATOM 1300 C CA . TYR A 1 175 ? -0.035 2.500 -14.395 1.00 86.44 175 TYR A CA 1
ATOM 1301 C C . TYR A 1 175 ? -0.578 3.830 -13.843 1.00 86.44 175 TYR A C 1
ATOM 1303 O O . TYR A 1 175 ? -1.212 3.832 -12.789 1.00 86.44 175 TYR A O 1
ATOM 1311 N N . LEU A 1 176 ? -0.415 4.956 -14.556 1.00 88.56 176 LEU A N 1
ATOM 1312 C CA . LEU A 1 176 ? -1.008 6.243 -14.162 1.00 88.56 176 LEU A CA 1
ATOM 1313 C C . LEU A 1 176 ? -2.535 6.201 -14.199 1.00 88.56 176 LEU A C 1
ATOM 1315 O O . LEU A 1 176 ? -3.181 6.782 -13.330 1.00 88.56 176 LEU A O 1
ATOM 1319 N N . LEU A 1 177 ? -3.123 5.508 -15.180 1.00 88.94 177 LEU A N 1
ATOM 1320 C CA . LEU A 1 177 ? -4.575 5.343 -15.250 1.00 88.94 177 LEU A CA 1
ATOM 1321 C C . LEU A 1 177 ? -5.081 4.469 -14.112 1.00 88.94 177 LEU A C 1
ATOM 1323 O O . LEU A 1 177 ? -6.086 4.805 -13.488 1.00 88.94 177 LEU A O 1
ATOM 1327 N N . LEU A 1 178 ? -4.375 3.369 -13.830 1.00 89.69 178 LEU A N 1
ATOM 1328 C CA . LEU A 1 178 ? -4.709 2.487 -12.717 1.00 89.69 178 LEU A CA 1
ATOM 1329 C C . LEU A 1 178 ? -4.660 3.259 -11.395 1.00 89.69 178 LEU A C 1
ATOM 1331 O O . LEU A 1 178 ? -5.633 3.249 -10.643 1.00 89.69 178 LEU A O 1
ATOM 1335 N N . PHE A 1 179 ? -3.574 3.991 -11.148 1.00 92.94 179 PHE A N 1
ATOM 1336 C CA . PHE A 1 179 ? -3.443 4.831 -9.965 1.00 92.94 179 PHE A CA 1
ATOM 1337 C C . PHE A 1 179 ? -4.516 5.918 -9.900 1.00 92.94 179 PHE A C 1
ATOM 1339 O O . PHE A 1 179 ? -5.140 6.083 -8.858 1.00 92.94 179 PHE A O 1
ATOM 1346 N N . GLY A 1 180 ? -4.786 6.626 -10.999 1.00 94.31 180 GLY A N 1
ATOM 1347 C CA . GLY A 1 180 ? -5.830 7.650 -11.055 1.00 94.31 180 GLY A CA 1
ATOM 1348 C C . GLY A 1 180 ? -7.221 7.088 -10.747 1.00 94.31 180 GLY A C 1
ATOM 1349 O O . GLY A 1 180 ? -7.979 7.694 -9.988 1.00 94.31 180 GLY A O 1
ATOM 1350 N N . ALA A 1 181 ? -7.538 5.899 -11.265 1.00 94.94 181 ALA A N 1
ATOM 1351 C CA . ALA A 1 181 ? -8.783 5.197 -10.968 1.00 94.94 181 ALA A CA 1
ATOM 1352 C C . ALA A 1 181 ? -8.868 4.778 -9.491 1.00 94.94 181 ALA A C 1
ATOM 1354 O O . ALA A 1 181 ? -9.904 4.986 -8.856 1.00 94.94 181 ALA A O 1
ATOM 1355 N N . LEU A 1 182 ? -7.780 4.246 -8.921 1.00 96.12 182 LEU A N 1
ATOM 1356 C CA . LEU A 1 182 ? -7.702 3.906 -7.498 1.00 96.12 182 LEU A CA 1
ATOM 1357 C C . LEU A 1 182 ? -7.831 5.155 -6.620 1.00 96.12 182 LEU A C 1
ATOM 1359 O O . LEU A 1 182 ? -8.639 5.170 -5.696 1.00 96.12 182 LEU A O 1
ATOM 1363 N N . ALA A 1 183 ? -7.112 6.232 -6.930 1.00 96.69 183 ALA A N 1
ATOM 1364 C CA . ALA A 1 183 ? -7.180 7.491 -6.199 1.00 96.69 183 ALA A CA 1
ATOM 1365 C C . ALA A 1 183 ? -8.598 8.079 -6.218 1.00 96.69 183 ALA A C 1
ATOM 1367 O O . ALA A 1 183 ? -9.110 8.491 -5.175 1.00 96.69 183 ALA A O 1
ATOM 1368 N N . LEU A 1 184 ? -9.274 8.046 -7.372 1.00 97.75 184 LEU A N 1
ATOM 1369 C CA . LEU A 1 184 ? -10.670 8.462 -7.488 1.00 97.75 184 LEU A CA 1
ATOM 1370 C C . LEU A 1 184 ? -11.596 7.568 -6.653 1.00 97.75 184 LEU A C 1
ATOM 1372 O O . LEU A 1 184 ? -12.460 8.082 -5.941 1.00 97.75 184 LEU A O 1
ATOM 1376 N N . ALA A 1 185 ? -11.408 6.247 -6.701 1.00 97.62 185 ALA A N 1
ATOM 1377 C CA . ALA A 1 185 ? -12.205 5.296 -5.931 1.00 97.62 185 ALA A CA 1
ATOM 1378 C C . ALA A 1 185 ? -12.042 5.507 -4.417 1.00 97.62 185 ALA A C 1
ATOM 1380 O O . ALA A 1 185 ? -13.041 5.637 -3.707 1.00 97.62 185 ALA A O 1
ATOM 1381 N N . PHE A 1 186 ? -10.809 5.619 -3.917 1.00 97.75 186 PHE A N 1
ATOM 1382 C CA . PHE A 1 186 ? -10.525 5.904 -2.507 1.00 97.75 186 PHE A CA 1
ATOM 1383 C C . PHE A 1 186 ? -11.055 7.278 -2.089 1.00 97.75 186 PHE A C 1
ATOM 1385 O O . PHE A 1 186 ? -11.680 7.400 -1.034 1.00 97.75 186 PHE A O 1
ATOM 1392 N N . GLY A 1 187 ? -10.882 8.298 -2.934 1.00 96.94 187 GLY A N 1
ATOM 1393 C CA . GLY A 1 187 ? -11.423 9.635 -2.704 1.00 96.94 187 GLY A CA 1
ATOM 1394 C C . GLY A 1 187 ? -12.948 9.627 -2.588 1.00 96.94 187 GLY A C 1
ATOM 1395 O O . GLY A 1 187 ? -13.500 10.235 -1.666 1.00 96.94 187 GLY A O 1
ATOM 1396 N N . LEU A 1 188 ? -13.632 8.888 -3.465 1.00 97.50 188 LEU A N 1
ATOM 1397 C CA . LEU A 1 188 ? -15.083 8.727 -3.432 1.00 97.50 188 LEU A CA 1
ATOM 1398 C C . LEU A 1 188 ? -15.537 7.958 -2.186 1.00 97.50 188 LEU A C 1
ATOM 1400 O O . LEU A 1 188 ? -16.477 8.387 -1.516 1.00 97.50 188 LEU A O 1
ATOM 1404 N N . VAL A 1 189 ? -14.861 6.861 -1.840 1.00 97.12 189 VAL A N 1
ATOM 1405 C CA . VAL A 1 189 ? -15.155 6.083 -0.628 1.00 97.12 189 VAL A CA 1
ATOM 1406 C C . VAL A 1 189 ? -15.017 6.960 0.614 1.00 97.12 189 VAL A C 1
ATOM 1408 O O . VAL A 1 189 ? -15.936 6.997 1.435 1.00 97.12 189 VAL A O 1
ATOM 1411 N N . LEU A 1 190 ? -13.933 7.723 0.729 1.00 96.62 190 LEU A N 1
ATOM 1412 C CA . LEU A 1 190 ? -13.682 8.581 1.882 1.00 96.62 190 LEU A CA 1
ATOM 1413 C C . LEU A 1 190 ? -14.710 9.714 2.013 1.00 96.62 190 LEU A C 1
ATOM 1415 O O . LEU A 1 190 ? -15.229 9.947 3.103 1.00 96.62 190 LEU A O 1
ATOM 1419 N N . HIS A 1 191 ? -15.042 10.400 0.916 1.00 96.19 191 HIS A N 1
ATOM 1420 C CA . HIS A 1 191 ? -15.857 11.620 0.981 1.00 96.19 191 HIS A CA 1
ATOM 1421 C C . HIS A 1 191 ? -17.356 11.391 0.779 1.00 96.19 191 HIS A C 1
ATOM 1423 O O . HIS A 1 191 ? -18.166 12.198 1.235 1.00 96.19 191 HIS A O 1
ATOM 1429 N N . ARG A 1 192 ? -17.757 10.339 0.059 1.00 95.38 192 ARG A N 1
ATOM 1430 C CA . ARG A 1 192 ? -19.154 10.153 -0.375 1.00 95.38 192 ARG A CA 1
ATOM 1431 C C . ARG A 1 192 ? -19.850 8.944 0.240 1.00 95.38 192 ARG A C 1
ATOM 1433 O O . ARG A 1 192 ? -21.062 8.828 0.083 1.00 95.38 192 ARG A O 1
ATOM 1440 N N . THR A 1 193 ? -19.157 8.074 0.977 1.00 96.69 193 THR A N 1
ATOM 1441 C CA . THR A 1 193 ? -19.780 6.876 1.576 1.00 96.69 193 THR A CA 1
ATOM 1442 C C . THR A 1 193 ? -19.923 6.964 3.097 1.00 96.69 193 THR A C 1
ATOM 1444 O O . THR A 1 193 ? -19.278 7.771 3.767 1.00 96.69 193 THR A O 1
ATOM 1447 N N . SER A 1 194 ? -20.788 6.119 3.668 1.00 94.50 194 SER A N 1
ATOM 1448 C CA . SER A 1 194 ? -20.896 5.950 5.124 1.00 94.50 194 SER A CA 1
ATOM 1449 C C . SER A 1 194 ? -19.620 5.381 5.739 1.00 94.50 194 SER A C 1
ATOM 1451 O O . SER A 1 194 ? -19.288 5.740 6.865 1.00 94.50 194 SER A O 1
ATOM 1453 N N . PHE A 1 195 ? -18.881 4.554 4.992 1.00 96.00 195 PHE A N 1
ATOM 1454 C CA . PHE A 1 195 ? -17.611 3.986 5.433 1.00 96.00 195 PHE A CA 1
ATOM 1455 C C . PHE A 1 195 ? -16.606 5.088 5.786 1.00 96.00 195 PHE A C 1
ATOM 1457 O O . PHE A 1 195 ? -16.080 5.087 6.894 1.00 96.00 195 PHE A O 1
ATOM 1464 N N . GLY A 1 196 ? -16.441 6.089 4.915 1.00 95.88 196 GLY A N 1
ATOM 1465 C CA . GLY A 1 196 ? -15.584 7.250 5.174 1.00 95.88 196 GLY A CA 1
ATOM 1466 C C . GLY A 1 196 ? -15.958 8.021 6.444 1.00 95.88 196 GLY A C 1
ATOM 1467 O O . GLY A 1 196 ? -15.094 8.316 7.266 1.00 95.88 196 GLY A O 1
ATOM 1468 N N . ARG A 1 197 ? -17.257 8.264 6.675 1.00 96.25 197 ARG A N 1
ATOM 1469 C CA . ARG A 1 197 ? -17.736 8.928 7.905 1.00 96.25 197 ARG A CA 1
ATOM 1470 C C . ARG A 1 197 ? -17.382 8.146 9.168 1.00 96.25 197 ARG A C 1
ATOM 1472 O O . ARG A 1 197 ? -16.993 8.753 10.162 1.00 96.25 197 ARG A O 1
ATOM 1479 N N . TYR A 1 198 ? -17.491 6.817 9.131 1.00 97.19 198 TYR A N 1
ATOM 1480 C CA . TYR A 1 198 ? -17.094 5.990 10.268 1.00 97.19 198 TYR A CA 1
ATOM 1481 C C . TYR A 1 198 ? -15.586 6.032 10.523 1.00 97.19 198 TYR A C 1
ATOM 1483 O O . TYR A 1 198 ? -15.197 6.030 11.683 1.00 97.19 198 TYR A O 1
ATOM 1491 N N . ILE A 1 199 ? -14.744 6.116 9.487 1.00 97.50 199 ILE A N 1
ATOM 1492 C CA . ILE A 1 199 ? -13.285 6.239 9.658 1.00 97.50 199 ILE A CA 1
ATOM 1493 C C . ILE A 1 199 ? -12.942 7.525 10.423 1.00 97.50 199 ILE A C 1
ATOM 1495 O O . ILE A 1 199 ? -12.237 7.457 11.426 1.00 97.50 199 ILE A O 1
ATOM 1499 N N . TYR A 1 200 ? -13.493 8.675 10.014 1.00 97.19 200 TYR A N 1
ATOM 1500 C CA . TYR A 1 200 ? -13.292 9.941 10.735 1.00 97.19 200 TYR A CA 1
ATOM 1501 C C . TYR A 1 200 ? -13.817 9.887 12.176 1.00 97.19 200 TYR A C 1
ATOM 1503 O O . TYR A 1 200 ? -13.160 10.379 13.092 1.00 97.19 200 TYR A O 1
ATOM 1511 N N . ALA A 1 201 ? -14.985 9.274 12.393 1.00 96.81 201 ALA A N 1
ATOM 1512 C CA . ALA A 1 201 ? -15.555 9.135 13.731 1.00 96.81 201 ALA A CA 1
ATOM 1513 C C . ALA A 1 201 ? -14.674 8.261 14.643 1.00 96.81 201 ALA A C 1
ATOM 1515 O O . ALA A 1 201 ? -14.436 8.628 15.794 1.00 96.81 201 ALA A O 1
ATOM 1516 N N . ILE A 1 202 ? -14.144 7.149 14.116 1.00 97.19 202 ILE A N 1
ATOM 1517 C CA . ILE A 1 202 ? -13.210 6.267 14.830 1.00 97.19 202 ILE A CA 1
ATOM 1518 C C . ILE A 1 202 ? -11.940 7.031 15.210 1.00 97.19 202 ILE A C 1
ATOM 1520 O O . ILE A 1 202 ? -11.523 6.951 16.362 1.00 97.19 202 ILE A O 1
ATOM 1524 N N . GLY A 1 203 ? -11.371 7.808 14.284 1.00 96.44 203 GLY A N 1
ATOM 1525 C CA . GLY A 1 203 ? -10.185 8.623 14.553 1.00 96.44 203 GLY A CA 1
ATOM 1526 C C . GLY A 1 203 ? -10.395 9.713 15.603 1.00 96.44 203 GLY A C 1
ATOM 1527 O O . GLY A 1 203 ? -9.463 10.059 16.321 1.00 96.44 203 GLY A O 1
ATOM 1528 N N . SER A 1 204 ? -11.615 10.244 15.720 1.00 96.19 204 SER A N 1
ATOM 1529 C CA . SER A 1 204 ? -11.945 11.244 16.739 1.00 96.19 204 SER A CA 1
ATOM 1530 C C . SER A 1 204 ? -12.150 10.624 18.121 1.00 96.19 204 SER A C 1
ATOM 1532 O O . SER A 1 204 ? -11.625 11.148 19.102 1.00 96.19 204 SER A O 1
ATOM 1534 N N . ASN A 1 205 ? -12.938 9.549 18.218 1.00 95.94 205 ASN A N 1
ATOM 1535 C CA . ASN A 1 205 ? -13.147 8.820 19.465 1.00 95.94 205 ASN A CA 1
ATOM 1536 C C . ASN A 1 205 ? -13.614 7.383 19.186 1.00 95.94 205 ASN A C 1
ATOM 1538 O O . ASN A 1 205 ? -14.799 7.105 18.959 1.00 95.94 205 ASN A O 1
ATOM 1542 N N . GLU A 1 206 ? -12.664 6.454 19.246 1.00 94.94 206 GLU A N 1
ATOM 1543 C CA . GLU A 1 206 ? -12.912 5.040 18.991 1.00 94.94 206 GLU A CA 1
ATOM 1544 C C . GLU A 1 206 ? -13.880 4.416 20.012 1.00 94.94 206 GLU A C 1
ATOM 1546 O O . GLU A 1 206 ? -14.735 3.602 19.651 1.00 94.94 206 GLU A O 1
ATOM 1551 N N . GLU A 1 207 ? -13.783 4.803 21.285 1.00 93.75 207 GLU A N 1
ATOM 1552 C CA . GLU A 1 207 ? -14.592 4.229 22.362 1.00 93.75 207 GLU A CA 1
ATOM 1553 C C . GLU A 1 207 ? -16.063 4.649 22.245 1.00 93.75 207 GLU A C 1
ATOM 1555 O O . GLU A 1 207 ? -16.961 3.803 22.286 1.00 93.75 207 GLU A O 1
ATOM 1560 N N . ALA A 1 208 ? -16.316 5.931 21.969 1.00 95.56 208 ALA A N 1
ATOM 1561 C CA . ALA A 1 208 ? -17.657 6.453 21.711 1.00 95.56 208 ALA A CA 1
ATOM 1562 C C . ALA A 1 208 ? -18.314 5.773 20.500 1.00 95.56 208 ALA A C 1
ATOM 1564 O O . ALA A 1 208 ? -19.509 5.459 20.528 1.00 95.56 208 ALA A O 1
ATOM 1565 N N . CYS A 1 209 ? -17.536 5.475 19.454 1.00 95.38 209 CYS A N 1
ATOM 1566 C CA . CYS A 1 209 ? -18.022 4.715 18.304 1.00 95.38 209 CYS A CA 1
ATOM 1567 C C . CYS A 1 209 ? -18.471 3.301 18.696 1.00 95.38 209 CYS A C 1
ATOM 1569 O O . CYS A 1 209 ? -19.520 2.847 18.230 1.00 95.38 209 CYS A O 1
ATOM 1571 N N . ARG A 1 210 ? -17.722 2.614 19.573 1.00 94.31 210 ARG A N 1
ATOM 1572 C CA . ARG A 1 210 ? -18.114 1.283 20.069 1.00 94.31 210 ARG A CA 1
ATOM 1573 C C . ARG A 1 210 ? -19.416 1.338 20.869 1.00 94.31 210 ARG A C 1
ATOM 1575 O O . ARG A 1 210 ? -20.300 0.524 20.607 1.00 94.31 210 ARG A O 1
ATOM 1582 N N . TYR A 1 211 ? -19.572 2.309 21.772 1.00 95.62 211 TYR A N 1
ATOM 1583 C CA . TYR A 1 211 ? -20.822 2.493 22.528 1.00 95.62 211 TYR A CA 1
ATOM 1584 C C . TYR A 1 211 ? -22.008 2.888 21.636 1.00 95.62 211 TYR A C 1
ATOM 1586 O O . TYR A 1 211 ? -23.146 2.539 21.933 1.00 95.62 211 TYR A O 1
ATOM 1594 N N . SER A 1 212 ? -21.740 3.533 20.499 1.00 94.19 212 SER A N 1
ATOM 1595 C CA . SER A 1 212 ? -22.747 3.895 19.491 1.00 94.19 212 SER A CA 1
ATOM 1596 C C . SER A 1 212 ? -23.081 2.753 18.513 1.00 94.19 212 SER A C 1
ATOM 1598 O O . SER A 1 212 ? -23.747 2.975 17.503 1.00 94.19 212 SER A O 1
ATOM 1600 N N . GLY A 1 213 ? -22.603 1.528 18.765 1.00 94.12 213 GLY A N 1
ATOM 1601 C CA . GLY A 1 213 ? -22.911 0.341 17.957 1.00 94.12 213 GLY A CA 1
ATOM 1602 C C . GLY A 1 213 ? -22.127 0.219 16.644 1.00 94.12 213 GLY A C 1
ATOM 1603 O O . GLY A 1 213 ? -22.417 -0.667 15.831 1.00 94.12 213 GLY A O 1
ATOM 1604 N N . VAL A 1 214 ? -21.117 1.063 16.409 1.00 96.00 214 VAL A N 1
ATOM 1605 C CA . VAL A 1 214 ? -20.253 0.959 15.225 1.00 96.00 214 VAL A CA 1
ATOM 1606 C C . VAL A 1 214 ? -19.354 -0.268 15.360 1.00 96.00 214 VAL A C 1
ATOM 1608 O O . VAL A 1 214 ? -18.678 -0.472 16.368 1.00 96.00 214 VAL A O 1
ATOM 1611 N N . ARG A 1 215 ? -19.292 -1.094 14.310 1.00 96.06 215 ARG A N 1
ATOM 1612 C CA . ARG A 1 215 ? -18.431 -2.289 14.261 1.00 96.06 215 ARG A CA 1
ATOM 1613 C C . ARG A 1 215 ? -16.974 -1.910 13.981 1.00 96.06 215 ARG A C 1
ATOM 1615 O O . ARG A 1 215 ? -16.432 -2.288 12.941 1.00 96.06 215 ARG A O 1
ATOM 1622 N N . VAL A 1 216 ? -16.346 -1.183 14.906 1.00 96.25 216 VAL A N 1
ATOM 1623 C CA . VAL A 1 216 ? -14.994 -0.622 14.741 1.00 96.25 216 VAL A CA 1
ATOM 1624 C C . VAL A 1 216 ? -13.981 -1.682 14.310 1.00 96.25 216 VAL A C 1
ATOM 1626 O O . VAL A 1 216 ? -13.288 -1.503 13.315 1.00 96.25 216 VAL A O 1
ATOM 1629 N N . ASN A 1 217 ? -13.983 -2.842 14.971 1.00 96.50 217 ASN A N 1
ATOM 1630 C CA . ASN A 1 217 ? -13.053 -3.929 14.661 1.00 96.50 217 ASN A CA 1
ATOM 1631 C C . ASN A 1 217 ? -13.156 -4.388 13.200 1.00 96.50 217 ASN A C 1
ATOM 1633 O O . ASN A 1 217 ? -12.144 -4.669 12.569 1.00 96.50 217 ASN A O 1
ATOM 1637 N N . ARG A 1 218 ? -14.372 -4.448 12.639 1.00 96.88 218 ARG A N 1
ATOM 1638 C CA . ARG A 1 218 ? -14.560 -4.841 11.237 1.00 96.88 218 ARG A CA 1
ATOM 1639 C C . ARG A 1 218 ? -13.997 -3.775 10.298 1.00 96.88 218 ARG A C 1
ATOM 1641 O O . ARG A 1 218 ? -13.382 -4.135 9.307 1.00 96.88 218 ARG A O 1
ATOM 1648 N N . ILE A 1 219 ? -14.190 -2.496 10.616 1.00 97.25 219 ILE A N 1
ATOM 1649 C CA . ILE A 1 219 ? -13.674 -1.386 9.806 1.00 97.25 219 ILE A CA 1
ATOM 1650 C C . ILE A 1 219 ? -12.145 -1.401 9.813 1.00 97.25 219 ILE A C 1
ATOM 1652 O O . ILE A 1 219 ? -11.550 -1.410 8.741 1.00 97.25 219 ILE A O 1
ATOM 1656 N N . LEU A 1 220 ? -11.520 -1.498 10.989 1.00 97.56 220 LEU A N 1
ATOM 1657 C CA . LEU A 1 220 ? -10.062 -1.564 11.110 1.00 97.56 220 LEU A CA 1
ATOM 1658 C C . LEU A 1 220 ? -9.485 -2.781 10.374 1.00 97.56 220 LEU A C 1
ATOM 1660 O O . LEU A 1 220 ? -8.563 -2.616 9.584 1.00 97.56 220 LEU A O 1
ATOM 1664 N N . ILE A 1 221 ? -10.061 -3.980 10.541 1.00 98.06 221 ILE A N 1
ATOM 1665 C CA . ILE A 1 221 ? -9.624 -5.169 9.785 1.00 98.06 221 ILE A CA 1
ATOM 1666 C C . ILE A 1 221 ? -9.712 -4.920 8.276 1.00 98.06 221 ILE A C 1
ATOM 1668 O O . ILE A 1 221 ? -8.755 -5.210 7.564 1.00 98.06 221 ILE A O 1
ATOM 1672 N N . THR A 1 222 ? -10.821 -4.361 7.784 1.00 98.12 222 THR A N 1
ATOM 1673 C CA . THR A 1 222 ? -10.961 -4.037 6.359 1.00 98.12 222 THR A CA 1
ATOM 1674 C C . THR A 1 222 ? -9.876 -3.067 5.896 1.00 98.12 222 THR A C 1
ATOM 1676 O O . THR A 1 222 ? -9.305 -3.286 4.833 1.00 98.12 222 THR A O 1
ATOM 1679 N N . LEU A 1 223 ? -9.556 -2.031 6.678 1.00 98.06 223 LEU A N 1
ATOM 1680 C CA . LEU A 1 223 ? -8.506 -1.072 6.327 1.00 98.06 223 LEU A CA 1
ATOM 1681 C C . LEU A 1 223 ? -7.134 -1.746 6.189 1.00 98.06 223 LEU A C 1
ATOM 1683 O O . LEU A 1 223 ? -6.474 -1.543 5.173 1.00 98.06 223 LEU A O 1
ATOM 1687 N N . PHE A 1 224 ? -6.736 -2.591 7.146 1.00 98.38 224 PHE A N 1
ATOM 1688 C CA . PHE A 1 224 ? -5.458 -3.312 7.076 1.00 98.38 224 PHE A CA 1
ATOM 1689 C C . PHE A 1 224 ? -5.423 -4.347 5.942 1.00 98.38 224 PHE A C 1
ATOM 1691 O O . PHE A 1 224 ? -4.412 -4.465 5.258 1.00 98.38 224 PHE A O 1
ATOM 1698 N N . VAL A 1 225 ? -6.524 -5.062 5.681 1.00 98.56 225 VAL A N 1
ATOM 1699 C CA . VAL A 1 225 ? -6.626 -5.986 4.533 1.00 98.56 225 VAL A CA 1
ATOM 1700 C C . VAL A 1 225 ? -6.466 -5.236 3.215 1.00 98.56 225 VAL A C 1
ATOM 1702 O O . VAL A 1 225 ? -5.692 -5.658 2.359 1.00 98.56 225 VAL A O 1
ATOM 1705 N N . VAL A 1 226 ? -7.165 -4.111 3.050 1.00 98.25 226 VAL A N 1
ATOM 1706 C CA . VAL A 1 226 ? -7.054 -3.282 1.844 1.00 98.25 226 VAL A CA 1
ATOM 1707 C C . VAL A 1 226 ? -5.638 -2.717 1.710 1.00 98.25 226 VAL A C 1
ATOM 1709 O O . VAL A 1 226 ? -5.103 -2.739 0.606 1.00 98.25 226 VAL A O 1
ATOM 1712 N N . ALA A 1 227 ? -5.001 -2.286 2.804 1.00 98.19 227 ALA A N 1
ATOM 1713 C CA . ALA A 1 227 ? -3.602 -1.859 2.788 1.00 98.19 227 ALA A CA 1
ATOM 1714 C C . ALA A 1 227 ? -2.665 -2.974 2.310 1.00 98.19 227 ALA A C 1
ATOM 1716 O O . ALA A 1 227 ? -1.887 -2.749 1.389 1.00 98.19 227 ALA A O 1
ATOM 1717 N N . GLY A 1 228 ? -2.809 -4.191 2.838 1.00 98.25 228 GLY A N 1
ATOM 1718 C CA . GLY A 1 228 ? -2.017 -5.342 2.404 1.00 98.25 228 GLY A CA 1
ATOM 1719 C C . GLY A 1 228 ? -2.218 -5.700 0.926 1.00 98.25 228 GLY A C 1
ATOM 1720 O O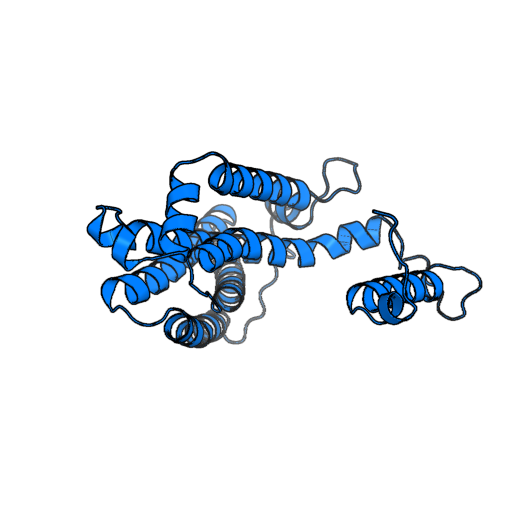 . GLY A 1 228 ? -1.245 -5.965 0.222 1.00 98.25 228 GLY A O 1
ATOM 1721 N N . ILE A 1 229 ? -3.456 -5.648 0.420 1.00 98.38 229 ILE A N 1
ATOM 1722 C CA . ILE A 1 229 ? -3.749 -5.880 -1.007 1.00 98.38 229 ILE A CA 1
ATOM 1723 C C . ILE A 1 229 ? -3.132 -4.780 -1.880 1.00 98.38 229 ILE A C 1
ATOM 1725 O O . ILE A 1 229 ? -2.566 -5.088 -2.924 1.00 98.38 229 ILE A O 1
ATOM 1729 N N . MET A 1 230 ? -3.216 -3.509 -1.477 1.00 97.69 230 MET A N 1
ATOM 1730 C CA . MET A 1 230 ? -2.618 -2.400 -2.234 1.00 97.69 230 MET A CA 1
ATOM 1731 C C . MET A 1 230 ? -1.087 -2.419 -2.186 1.00 97.69 230 MET A C 1
ATOM 1733 O O . MET A 1 230 ? -0.461 -2.097 -3.190 1.00 97.69 230 MET A O 1
ATOM 1737 N N . SER A 1 231 ? -0.479 -2.844 -1.076 1.00 97.50 231 SER A N 1
ATOM 1738 C CA . SER A 1 231 ? 0.963 -3.111 -0.994 1.00 97.50 231 SER A CA 1
ATOM 1739 C C . SER A 1 231 ? 1.384 -4.236 -1.928 1.00 97.50 231 SER A C 1
ATOM 1741 O O . SER A 1 231 ? 2.378 -4.101 -2.636 1.00 97.50 231 SER A O 1
ATOM 1743 N N . ALA A 1 232 ? 0.607 -5.319 -1.985 1.00 97.25 232 ALA A N 1
ATOM 1744 C CA . ALA A 1 232 ? 0.866 -6.396 -2.928 1.00 97.25 232 ALA A CA 1
ATOM 1745 C C . ALA A 1 232 ? 0.692 -5.943 -4.381 1.00 97.25 232 ALA A C 1
ATOM 1747 O O . ALA A 1 232 ? 1.523 -6.272 -5.216 1.00 97.25 232 ALA A O 1
ATOM 1748 N N . LEU A 1 233 ? -0.337 -5.144 -4.676 1.00 95.50 233 LEU A N 1
ATOM 1749 C CA . LEU A 1 233 ? -0.532 -4.549 -5.997 1.00 95.50 233 LEU A CA 1
ATOM 1750 C C . LEU A 1 233 ? 0.635 -3.633 -6.378 1.00 95.50 233 LEU A C 1
ATOM 1752 O O . LEU A 1 233 ? 1.126 -3.728 -7.493 1.00 95.50 233 LEU A O 1
ATOM 1756 N N . ALA A 1 234 ? 1.105 -2.786 -5.461 1.00 93.38 234 ALA A N 1
ATOM 1757 C CA . ALA A 1 234 ? 2.272 -1.942 -5.692 1.00 93.38 234 ALA A CA 1
ATOM 1758 C C . ALA A 1 234 ? 3.525 -2.781 -5.998 1.00 93.38 234 ALA A C 1
ATOM 1760 O O . ALA A 1 234 ? 4.246 -2.455 -6.931 1.00 93.38 234 ALA A O 1
ATOM 1761 N N . GLY A 1 235 ? 3.726 -3.904 -5.299 1.00 91.56 235 GLY A N 1
ATOM 1762 C CA . GLY A 1 235 ? 4.822 -4.840 -5.579 1.00 91.56 235 GLY A CA 1
ATOM 1763 C C . GLY A 1 235 ? 4.679 -5.653 -6.869 1.00 91.56 235 GLY A C 1
ATOM 1764 O O . GLY A 1 235 ? 5.646 -6.267 -7.291 1.00 91.56 235 GLY A O 1
ATOM 1765 N N . LEU A 1 236 ? 3.494 -5.687 -7.488 1.00 90.25 236 LEU A N 1
ATOM 1766 C CA . LEU A 1 236 ? 3.301 -6.245 -8.835 1.00 90.25 236 LEU A CA 1
ATOM 1767 C C . LEU A 1 236 ? 3.563 -5.213 -9.941 1.00 90.25 236 LEU A C 1
ATOM 1769 O O . LEU A 1 236 ? 3.728 -5.597 -11.098 1.00 90.25 236 LEU A O 1
ATOM 1773 N N . LEU A 1 237 ? 3.490 -3.921 -9.606 1.00 84.56 237 LEU A N 1
ATOM 1774 C CA . LEU A 1 237 ? 3.703 -2.813 -10.538 1.00 84.56 237 LEU A CA 1
ATOM 1775 C C . LEU A 1 237 ? 5.171 -2.370 -10.597 1.00 84.56 237 LEU A C 1
ATOM 1777 O O . LEU A 1 237 ? 5.558 -1.782 -11.605 1.00 84.56 237 LEU A O 1
ATOM 1781 N N . GLU A 1 238 ? 5.944 -2.624 -9.536 1.00 76.31 238 GLU A N 1
ATOM 1782 C CA . GLU A 1 238 ? 7.412 -2.494 -9.513 1.00 76.31 238 GLU A CA 1
ATOM 1783 C C . GLU A 1 238 ? 8.110 -3.708 -10.133 1.00 76.31 238 GLU A C 1
ATOM 1785 O O . GLU A 1 238 ? 9.069 -3.477 -10.906 1.00 76.31 238 GLU A O 1
#

Radius of gyration: 21.51 Å; chains: 1; bounding box: 51×65×52 Å

Secondary structure (DSSP, 8-state):
------GGGGGSHHHHHHHHHHHHHHHHH-TTSTT--TTTT-HHHHHHHHHHHHHHHHHHHHHHHHHHTT----THHHHHHHHHHHHHHHHHTT--HHHHHHHHHHHHHHHHHHHHHIIIII---HHHHHHHHHHHHHHHHHHHHTT-----TTS-HHHHHHHH-BSTTSSSBHHHHHHHHHHHHHHHHHHHSHHHHHHHHHHH-HHHHHHTT--HHHHHHHHHHHHHHHHHHHHHH-

Foldseek 3Di:
DDDDPDPCVCVPPVNVVVVVVVVVCCQAPPPPHPNHDPLPPDPLNVQQVVLVVLLVLLLVLLQVLQVLLVAGAPQLQLLLLLLLLQLQLCVVVVHDNVVSLVVSLVSLLVLLLVLLCCCLVVVDGSVVSNVVNNVVSNVNSCVSCPPHDGDCPVPDPVQLQCQRNDDPPDSHRNSVVVSVVSNVVSVCCLPPDPLNVVSNVSSVPVVVCVVVVHPSSVSSSVSSSSSSSSSSVSSSND